Protein AF-T0RLK0-F1 (afdb_monomer_lite)

Structure (mmCIF, N/CA/C/O backbone):
data_AF-T0RLK0-F1
#
_entry.id   AF-T0RLK0-F1
#
loop_
_atom_site.group_PDB
_atom_site.id
_atom_site.type_symbol
_atom_site.label_atom_id
_atom_site.label_alt_id
_atom_site.label_comp_id
_atom_site.label_asym_id
_atom_site.label_entity_id
_atom_site.label_seq_id
_atom_site.pdbx_PDB_ins_code
_atom_site.Cartn_x
_atom_site.Cartn_y
_atom_site.Cartn_z
_atom_site.occupancy
_atom_site.B_iso_or_equiv
_atom_site.auth_seq_id
_atom_site.auth_comp_id
_atom_site.auth_asym_id
_atom_site.auth_atom_id
_atom_site.pdbx_PDB_model_num
ATOM 1 N N . MET A 1 1 ? -26.996 -11.097 23.661 1.00 55.34 1 MET A N 1
ATOM 2 C CA . MET A 1 1 ? -25.743 -10.779 22.939 1.00 55.34 1 MET A CA 1
ATOM 3 C C . MET A 1 1 ? -25.523 -9.273 22.993 1.00 55.34 1 MET A C 1
ATOM 5 O O . MET A 1 1 ? -26.465 -8.553 22.668 1.00 55.34 1 MET A O 1
ATOM 9 N N . PRO A 1 2 ? -24.359 -8.782 23.452 1.00 60.19 2 PRO A N 1
ATOM 10 C CA . PRO A 1 2 ? -24.053 -7.353 23.419 1.00 60.19 2 PRO A CA 1
ATOM 11 C C . PRO A 1 2 ? -24.038 -6.868 21.964 1.00 60.19 2 PRO A C 1
ATOM 13 O O . PRO A 1 2 ? -23.473 -7.523 21.090 1.00 60.19 2 PRO A O 1
ATOM 16 N N . LYS A 1 3 ? -24.716 -5.749 21.688 1.00 73.25 3 LYS A N 1
ATOM 17 C CA . LYS A 1 3 ? -24.754 -5.166 20.342 1.00 73.25 3 LYS A CA 1
ATOM 18 C C . LYS A 1 3 ? -23.378 -4.569 20.019 1.00 73.25 3 LYS A C 1
ATOM 20 O O . LYS A 1 3 ? -22.843 -3.852 20.868 1.00 73.25 3 LYS A O 1
ATOM 25 N N . PRO A 1 4 ? -22.812 -4.818 18.824 1.00 69.81 4 PRO A N 1
ATOM 26 C CA . PRO A 1 4 ? -21.563 -4.186 18.418 1.00 69.81 4 PRO A CA 1
ATOM 27 C C . PRO A 1 4 ? -21.718 -2.664 18.465 1.00 69.81 4 PRO A C 1
ATOM 29 O O . PRO A 1 4 ? -22.679 -2.098 17.938 1.00 69.81 4 PRO A O 1
ATOM 32 N N . THR A 1 5 ? -20.775 -1.991 19.118 1.00 80.19 5 THR A N 1
ATOM 33 C CA . THR A 1 5 ? -20.729 -0.530 19.135 1.00 80.19 5 THR A CA 1
ATOM 34 C C . THR A 1 5 ? -20.306 -0.025 17.754 1.00 80.19 5 THR A C 1
ATOM 36 O O . THR A 1 5 ? -19.522 -0.666 17.051 1.00 80.19 5 THR A O 1
ATOM 39 N N . ARG A 1 6 ? -20.810 1.149 17.346 1.00 82.12 6 ARG A N 1
ATOM 40 C CA . ARG A 1 6 ? -20.463 1.772 16.049 1.00 82.12 6 ARG A CA 1
ATOM 41 C C . ARG A 1 6 ? -18.947 1.900 15.845 1.00 82.12 6 ARG A C 1
ATOM 43 O O . ARG A 1 6 ? -18.467 1.808 14.723 1.00 82.12 6 ARG A O 1
ATOM 50 N N . THR A 1 7 ? -18.202 2.076 16.933 1.00 79.75 7 THR A N 1
ATOM 51 C CA . THR A 1 7 ? -16.738 2.150 16.945 1.00 79.75 7 THR A CA 1
ATOM 52 C C . THR A 1 7 ? -16.083 0.825 16.574 1.00 79.75 7 THR A C 1
ATOM 54 O O . THR A 1 7 ? -15.169 0.822 15.759 1.00 79.75 7 THR A O 1
ATOM 57 N N . THR A 1 8 ? -16.562 -0.303 17.103 1.00 80.94 8 THR A N 1
ATOM 58 C CA . THR A 1 8 ? -16.002 -1.626 16.783 1.00 80.94 8 THR A CA 1
ATOM 59 C C . THR A 1 8 ? -16.224 -1.980 15.315 1.00 80.94 8 THR A C 1
ATOM 61 O O . THR A 1 8 ? -15.328 -2.515 14.670 1.00 80.94 8 THR A O 1
ATOM 64 N N . VAL A 1 9 ? -17.385 -1.612 14.763 1.00 84.25 9 VAL A N 1
ATOM 65 C CA . VAL A 1 9 ? -17.676 -1.788 13.332 1.00 84.25 9 VAL A CA 1
ATOM 66 C C . VAL A 1 9 ? -16.734 -0.942 12.471 1.00 84.25 9 VAL A C 1
ATOM 68 O O . VAL A 1 9 ? -16.166 -1.457 11.516 1.00 84.25 9 VAL A O 1
ATOM 71 N N . ALA A 1 10 ? -16.513 0.329 12.823 1.00 83.38 10 ALA A N 1
ATOM 72 C CA . ALA A 1 10 ? -15.600 1.202 12.081 1.00 83.38 10 ALA A CA 1
ATOM 73 C C . ALA A 1 10 ? -14.154 0.675 12.074 1.00 83.38 10 ALA A C 1
ATOM 75 O O . ALA A 1 10 ? -13.492 0.700 11.040 1.00 83.38 10 ALA A O 1
ATOM 76 N N . VAL A 1 11 ? -13.683 0.157 13.210 1.00 84.12 11 VAL A N 1
ATOM 77 C CA . VAL A 1 11 ? -12.345 -0.437 13.323 1.00 84.12 11 VAL A CA 1
ATOM 78 C C . VAL A 1 11 ? -12.234 -1.726 12.502 1.00 84.12 11 VAL A C 1
ATOM 80 O O . VAL A 1 11 ? -11.244 -1.917 11.806 1.00 84.12 11 VAL A O 1
ATOM 83 N N . ALA A 1 12 ? -13.259 -2.583 12.517 1.00 83.56 12 ALA A N 1
ATOM 84 C CA . ALA A 1 12 ? -13.286 -3.774 11.669 1.00 83.56 12 ALA A CA 1
ATOM 85 C C . ALA A 1 12 ? -13.224 -3.415 10.175 1.00 83.56 12 ALA A C 1
ATOM 87 O O . ALA A 1 12 ? -12.479 -4.038 9.425 1.00 83.56 12 ALA A O 1
ATOM 88 N N . ILE A 1 13 ? -13.965 -2.384 9.752 1.00 83.12 13 ILE A N 1
ATOM 89 C CA . ILE A 1 13 ? -13.923 -1.884 8.371 1.00 83.12 13 ILE A CA 1
ATOM 90 C C . ILE A 1 13 ? -12.515 -1.393 8.017 1.00 83.12 13 ILE A C 1
ATOM 92 O O . ILE A 1 13 ? -12.040 -1.702 6.929 1.00 83.12 13 ILE A O 1
ATOM 96 N N . ALA A 1 14 ? -11.834 -0.680 8.921 1.00 83.50 14 ALA A N 1
ATOM 97 C CA . ALA A 1 14 ? -10.466 -0.216 8.684 1.00 83.50 14 ALA A CA 1
ATOM 98 C C . ALA A 1 14 ? -9.508 -1.384 8.389 1.00 83.50 14 ALA A C 1
ATOM 100 O O . ALA A 1 14 ? -8.862 -1.373 7.342 1.00 83.50 14 ALA A O 1
ATOM 101 N N . PHE A 1 15 ? -9.520 -2.430 9.226 1.00 85.69 15 PHE A N 1
ATOM 102 C CA . PHE A 1 15 ? -8.708 -3.633 9.007 1.00 85.69 15 PHE A CA 1
ATOM 103 C C . PHE A 1 15 ? -9.026 -4.309 7.660 1.00 85.69 15 PHE A C 1
ATOM 105 O O . PHE A 1 15 ? -8.126 -4.700 6.919 1.00 85.69 15 PHE A O 1
ATOM 112 N N . VAL A 1 16 ? -10.309 -4.419 7.293 1.00 86.12 16 VAL A N 1
ATOM 113 C CA . VAL A 1 16 ? -10.713 -5.011 6.002 1.00 86.12 16 VAL A CA 1
ATOM 114 C C . VAL A 1 16 ? -10.207 -4.183 4.819 1.00 86.12 16 VAL A C 1
ATOM 116 O O . VAL A 1 16 ? -9.713 -4.751 3.846 1.00 86.12 16 VAL A O 1
ATOM 119 N N . VAL A 1 17 ? -10.303 -2.854 4.892 1.00 83.06 17 VAL A N 1
ATOM 120 C CA . VAL A 1 17 ? -9.833 -1.959 3.825 1.00 83.06 17 VAL A CA 1
ATOM 121 C C . VAL A 1 17 ? -8.318 -2.063 3.652 1.00 83.06 17 VAL A C 1
ATOM 123 O O . VAL A 1 17 ? -7.847 -2.147 2.520 1.00 83.06 17 VAL A O 1
ATOM 126 N N . VAL A 1 18 ? -7.553 -2.110 4.746 1.00 83.62 18 VAL A N 1
ATOM 127 C CA . VAL A 1 18 ? -6.089 -2.256 4.689 1.00 83.62 18 VAL A CA 1
ATOM 128 C C . VAL A 1 18 ? -5.689 -3.630 4.150 1.00 83.62 18 VAL A C 1
ATOM 130 O O . VAL A 1 18 ? -4.803 -3.709 3.297 1.00 83.62 18 VAL A O 1
ATOM 133 N N . ALA A 1 19 ? -6.370 -4.703 4.561 1.00 80.44 19 ALA A N 1
ATOM 134 C CA . ALA A 1 19 ? -6.148 -6.039 4.006 1.00 80.44 19 ALA A CA 1
ATOM 135 C C . ALA A 1 19 ? -6.424 -6.083 2.495 1.00 80.44 19 ALA A C 1
ATOM 137 O O . ALA A 1 19 ? -5.613 -6.613 1.735 1.00 80.44 19 ALA A O 1
ATOM 138 N N . ALA A 1 20 ? -7.538 -5.490 2.052 1.00 81.44 20 ALA A N 1
ATOM 139 C CA . ALA A 1 20 ? -7.875 -5.390 0.635 1.00 81.44 20 ALA A CA 1
ATOM 140 C C . ALA A 1 20 ? -6.830 -4.570 -0.134 1.00 81.44 20 ALA A C 1
ATOM 142 O O . ALA A 1 20 ? -6.401 -4.979 -1.209 1.00 81.44 20 ALA A O 1
ATOM 143 N N . TYR A 1 21 ? -6.364 -3.455 0.434 1.00 82.00 21 TYR A N 1
ATOM 144 C CA . TYR A 1 21 ? -5.308 -2.640 -0.159 1.00 82.00 21 TYR A CA 1
ATOM 145 C C . TYR A 1 21 ? -3.995 -3.420 -0.319 1.00 82.00 21 TYR A C 1
ATOM 147 O O . TYR A 1 21 ? -3.427 -3.439 -1.410 1.00 82.00 21 TYR A O 1
ATOM 155 N N . GLY A 1 22 ? -3.551 -4.131 0.723 1.00 75.62 22 GLY A N 1
ATOM 156 C CA . GLY A 1 22 ? -2.380 -5.006 0.645 1.00 75.62 22 GLY A CA 1
ATOM 157 C C . GLY A 1 22 ? -2.544 -6.106 -0.409 1.00 75.62 22 GLY A C 1
ATOM 158 O O . GLY A 1 22 ? -1.641 -6.326 -1.215 1.00 75.62 22 GLY A O 1
ATOM 159 N N . ALA A 1 23 ? -3.713 -6.750 -0.471 1.00 75.81 23 ALA A N 1
ATOM 160 C CA . ALA A 1 23 ? -4.003 -7.774 -1.475 1.00 75.81 23 ALA A CA 1
ATOM 161 C C . ALA A 1 23 ? -3.957 -7.213 -2.906 1.00 75.81 23 ALA A C 1
ATOM 163 O O . ALA A 1 23 ? -3.399 -7.857 -3.794 1.00 75.81 23 ALA A O 1
ATOM 164 N N . CYS A 1 24 ? -4.469 -5.999 -3.125 1.00 77.06 24 CYS A N 1
ATOM 165 C CA . CYS A 1 24 ? -4.373 -5.310 -4.412 1.00 77.06 24 CYS A CA 1
ATOM 166 C C . CYS A 1 24 ?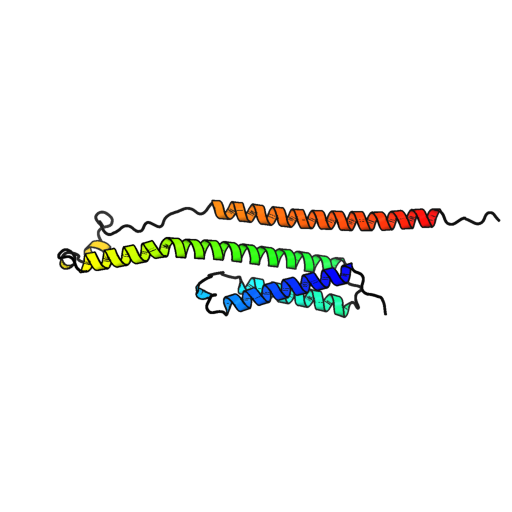 -2.919 -5.038 -4.816 1.00 77.06 24 CYS A C 1
ATOM 168 O O . CYS A 1 24 ? -2.584 -5.211 -5.983 1.00 77.06 24 CYS A O 1
ATOM 170 N N . VAL A 1 25 ? -2.049 -4.651 -3.877 1.00 79.12 25 VAL A N 1
ATOM 171 C CA . VAL A 1 25 ? -0.618 -4.438 -4.163 1.00 79.12 25 VAL A CA 1
ATOM 172 C C . VAL A 1 25 ? 0.064 -5.749 -4.562 1.00 79.12 25 VAL A C 1
ATOM 174 O O . VAL A 1 25 ? 0.790 -5.775 -5.550 1.00 79.12 25 VAL A O 1
ATOM 177 N N . VAL A 1 26 ? -0.208 -6.849 -3.851 1.00 79.00 26 VAL A N 1
ATOM 178 C CA . VAL A 1 26 ? 0.332 -8.177 -4.205 1.00 79.00 26 VAL A CA 1
ATOM 179 C C . VAL A 1 26 ? -0.186 -8.640 -5.570 1.00 79.00 26 VAL A C 1
ATOM 181 O O . VAL A 1 26 ? 0.583 -9.146 -6.382 1.00 79.00 26 VAL A O 1
ATOM 184 N N . ALA A 1 27 ? -1.476 -8.442 -5.852 1.00 71.50 27 ALA A N 1
ATOM 185 C CA . ALA A 1 27 ? -2.062 -8.783 -7.145 1.00 71.50 27 ALA A CA 1
ATOM 186 C C . ALA A 1 27 ? -1.484 -7.933 -8.288 1.00 71.50 27 ALA A C 1
ATOM 188 O O . ALA A 1 27 ? -1.278 -8.447 -9.385 1.00 71.50 27 ALA A O 1
ATOM 189 N N . LEU A 1 28 ? -1.204 -6.650 -8.034 1.00 74.38 28 LEU A N 1
ATOM 190 C CA . LEU A 1 28 ? -0.572 -5.754 -9.001 1.00 74.38 28 LEU A CA 1
ATOM 191 C C . LEU A 1 28 ? 0.858 -6.199 -9.317 1.00 74.38 28 LEU A C 1
ATOM 193 O O . LEU A 1 28 ? 1.228 -6.242 -10.488 1.00 74.38 28 LEU A O 1
ATOM 197 N N . ASP A 1 29 ? 1.631 -6.568 -8.299 1.00 75.75 29 ASP A N 1
ATOM 198 C CA . ASP A 1 29 ? 2.992 -7.080 -8.468 1.00 75.75 29 ASP A CA 1
ATOM 199 C C . ASP A 1 29 ? 3.021 -8.409 -9.244 1.00 75.75 29 ASP A C 1
ATOM 201 O O . ASP A 1 29 ? 3.807 -8.569 -10.175 1.00 75.75 29 ASP A O 1
ATOM 205 N N . ALA A 1 30 ? 2.082 -9.316 -8.955 1.00 73.44 30 ALA A N 1
ATOM 206 C CA . ALA A 1 30 ? 1.926 -10.577 -9.684 1.00 73.44 30 ALA A CA 1
ATOM 207 C C . ALA A 1 30 ? 1.355 -10.408 -11.108 1.00 73.44 30 ALA A C 1
ATOM 209 O O . ALA A 1 30 ? 1.327 -11.366 -11.886 1.00 73.44 30 ALA A O 1
ATOM 210 N N . SER A 1 31 ? 0.856 -9.220 -11.454 1.00 72.44 31 SER A N 1
ATOM 211 C CA . SER A 1 31 ? 0.294 -8.942 -12.775 1.00 72.44 31 SER A CA 1
ATOM 212 C C . SER A 1 31 ? 1.383 -8.637 -13.806 1.00 72.44 31 SER A C 1
ATOM 214 O O . SER A 1 31 ? 2.526 -8.328 -13.479 1.00 72.44 31 SER A O 1
ATOM 216 N N . MET A 1 32 ? 1.001 -8.608 -15.086 1.00 68.12 32 MET A N 1
ATOM 217 C CA . MET A 1 32 ? 1.890 -8.181 -16.175 1.00 68.12 32 MET A CA 1
ATOM 218 C C . MET A 1 32 ? 2.412 -6.738 -15.992 1.00 68.12 32 MET A C 1
ATOM 220 O O . MET A 1 32 ? 3.439 -6.375 -16.561 1.00 68.12 32 MET A O 1
ATOM 224 N N . TYR A 1 33 ? 1.734 -5.922 -15.173 1.00 62.28 33 TYR A N 1
ATOM 225 C CA . TYR A 1 33 ? 2.146 -4.557 -14.841 1.00 62.28 33 TYR A CA 1
ATOM 226 C C . TYR A 1 33 ? 3.215 -4.484 -13.743 1.00 62.28 33 TYR A C 1
ATOM 228 O O . TYR A 1 33 ? 3.844 -3.435 -13.604 1.00 62.28 33 TYR A O 1
ATOM 236 N N . GLY A 1 34 ? 3.477 -5.568 -13.003 1.00 64.19 34 GLY A N 1
ATOM 237 C CA . GLY A 1 34 ? 4.503 -5.592 -11.955 1.00 64.19 34 GLY A CA 1
ATOM 238 C C . GLY A 1 34 ? 5.904 -5.289 -12.495 1.00 64.19 34 GLY A C 1
ATOM 239 O O . GLY A 1 34 ? 6.657 -4.525 -11.900 1.00 64.19 34 GLY A O 1
ATOM 240 N N . ALA A 1 35 ? 6.218 -5.777 -13.699 1.00 65.81 35 ALA A N 1
ATOM 241 C CA . ALA A 1 35 ? 7.484 -5.476 -14.372 1.00 65.81 35 ALA A CA 1
ATOM 242 C C . ALA A 1 35 ? 7.617 -4.000 -14.803 1.00 65.81 35 ALA A C 1
ATOM 244 O O . ALA A 1 35 ? 8.727 -3.482 -14.910 1.00 65.81 35 ALA A O 1
ATOM 245 N N . LEU A 1 36 ? 6.493 -3.318 -15.050 1.00 58.81 36 LEU A N 1
ATOM 246 C CA . LEU A 1 36 ? 6.445 -1.907 -15.461 1.00 58.81 36 LEU A CA 1
ATOM 247 C C . LEU A 1 36 ? 6.493 -0.950 -14.264 1.00 58.81 36 LEU A C 1
ATOM 249 O O . LEU A 1 36 ? 6.940 0.194 -14.388 1.00 58.81 36 LEU A O 1
ATOM 253 N N . ILE A 1 37 ? 6.024 -1.410 -13.107 1.00 65.75 37 ILE A N 1
ATOM 254 C CA . ILE A 1 37 ? 5.910 -0.621 -11.888 1.00 65.75 37 ILE A CA 1
ATOM 255 C C . ILE A 1 37 ? 6.871 -1.215 -10.857 1.00 65.75 37 ILE A C 1
ATOM 257 O O . ILE A 1 37 ? 6.486 -1.950 -9.953 1.00 65.75 37 ILE A O 1
ATOM 261 N N . VAL A 1 38 ? 8.161 -0.907 -11.012 1.00 69.62 38 VAL A N 1
ATOM 262 C CA . VAL A 1 38 ? 9.217 -1.415 -10.126 1.00 69.62 38 VAL A CA 1
ATOM 263 C C . VAL A 1 38 ? 9.061 -0.799 -8.731 1.00 69.62 38 VAL A C 1
ATOM 265 O O . VAL A 1 38 ? 9.562 0.297 -8.457 1.00 69.62 38 VAL A O 1
ATOM 268 N N . MET A 1 39 ? 8.378 -1.514 -7.834 1.00 70.50 39 MET A N 1
ATOM 269 C CA . MET A 1 39 ? 8.225 -1.154 -6.422 1.00 70.50 39 MET A CA 1
ATOM 270 C C . MET A 1 39 ? 9.042 -2.104 -5.533 1.00 70.50 39 MET A C 1
ATOM 272 O O . MET A 1 39 ? 8.510 -3.086 -5.006 1.00 70.50 39 MET A O 1
ATOM 276 N N . PRO A 1 40 ? 10.347 -1.844 -5.332 1.00 68.81 40 PRO A N 1
ATOM 277 C CA . PRO A 1 40 ? 11.162 -2.698 -4.482 1.00 68.81 40 PRO A CA 1
ATOM 278 C C . PRO A 1 40 ? 10.587 -2.706 -3.060 1.00 68.81 40 PRO A C 1
ATOM 280 O O . PRO A 1 40 ? 10.236 -1.661 -2.516 1.00 68.81 40 PRO A O 1
ATOM 283 N N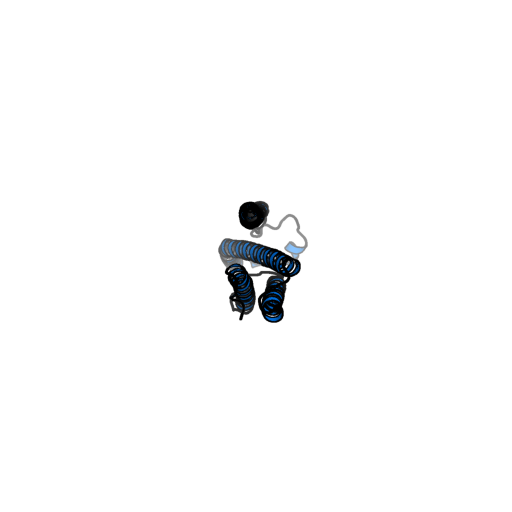 . HIS A 1 41 ? 10.490 -3.896 -2.468 1.00 79.50 41 HIS A N 1
ATOM 284 C CA . HIS A 1 41 ? 9.964 -4.138 -1.117 1.00 79.50 41 HIS A CA 1
ATOM 285 C C . HIS A 1 41 ? 8.449 -3.921 -0.912 1.00 79.50 41 HIS A C 1
ATOM 287 O O . HIS A 1 41 ? 7.970 -4.142 0.204 1.00 79.50 41 HIS A O 1
ATOM 293 N N . ALA A 1 42 ? 7.670 -3.581 -1.949 1.00 78.38 42 ALA A N 1
ATOM 294 C CA . ALA A 1 42 ? 6.219 -3.393 -1.807 1.00 78.38 42 ALA A CA 1
ATOM 295 C C . ALA A 1 42 ? 5.480 -4.685 -1.440 1.00 78.38 42 ALA A C 1
ATOM 297 O O . ALA A 1 42 ? 4.598 -4.650 -0.585 1.00 78.38 42 ALA A O 1
ATOM 298 N N . ILE A 1 43 ? 5.892 -5.829 -1.995 1.00 82.31 43 ILE A N 1
ATOM 299 C CA . ILE A 1 43 ? 5.334 -7.146 -1.646 1.00 82.31 43 ILE A CA 1
ATOM 300 C C . ILE A 1 43 ? 5.494 -7.417 -0.147 1.00 82.31 43 ILE A C 1
ATOM 302 O O . ILE A 1 43 ? 4.541 -7.807 0.522 1.00 82.31 43 ILE A O 1
ATOM 306 N N . GLY A 1 44 ? 6.691 -7.173 0.397 1.00 84.19 44 GLY A N 1
ATOM 307 C CA . GLY A 1 44 ? 6.978 -7.387 1.815 1.00 84.19 44 GLY A CA 1
ATOM 308 C C . GLY A 1 44 ? 6.090 -6.520 2.705 1.00 84.19 44 GLY A C 1
ATOM 309 O O . GLY A 1 44 ? 5.430 -7.041 3.602 1.00 84.19 44 GLY A O 1
ATOM 310 N N . ALA A 1 45 ? 6.007 -5.221 2.398 1.00 85.25 45 ALA A N 1
ATOM 311 C CA . ALA A 1 45 ? 5.145 -4.284 3.116 1.00 85.25 45 ALA A CA 1
ATOM 312 C C . ALA A 1 45 ? 3.650 -4.659 3.012 1.00 85.25 45 ALA A C 1
ATOM 314 O O . ALA A 1 45 ? 2.908 -4.561 3.994 1.00 85.25 45 ALA A O 1
ATOM 315 N N . ALA A 1 46 ? 3.208 -5.146 1.850 1.00 83.56 46 ALA A N 1
ATOM 316 C CA . ALA A 1 46 ? 1.829 -5.559 1.611 1.00 83.56 46 ALA A CA 1
ATOM 317 C C . ALA A 1 46 ? 1.469 -6.827 2.393 1.00 83.56 46 ALA A C 1
ATOM 319 O O . ALA A 1 46 ? 0.433 -6.863 3.056 1.00 83.56 46 ALA A O 1
ATOM 320 N N . ILE A 1 47 ? 2.350 -7.831 2.397 1.00 85.81 47 ILE A N 1
ATOM 321 C CA . ILE A 1 47 ? 2.182 -9.044 3.207 1.00 85.81 47 ILE A CA 1
ATOM 322 C C . ILE A 1 47 ? 2.121 -8.679 4.691 1.00 85.81 47 ILE A C 1
ATOM 324 O O . ILE A 1 47 ? 1.221 -9.144 5.392 1.00 85.81 47 ILE A O 1
ATOM 328 N N . THR A 1 48 ? 3.019 -7.812 5.175 1.00 88.81 48 THR A N 1
ATOM 329 C CA . THR A 1 48 ? 2.966 -7.371 6.576 1.00 88.81 48 THR A CA 1
ATOM 330 C C . THR A 1 48 ? 1.651 -6.669 6.902 1.00 88.81 48 THR A C 1
ATOM 332 O O . THR A 1 48 ? 1.052 -6.980 7.930 1.00 88.81 48 THR A O 1
ATOM 335 N N . ALA A 1 49 ? 1.146 -5.805 6.014 1.00 87.06 49 ALA A N 1
ATOM 336 C CA . ALA A 1 49 ? -0.134 -5.126 6.202 1.00 87.06 49 ALA A CA 1
ATOM 337 C C . ALA A 1 49 ? -1.302 -6.123 6.309 1.00 87.06 49 ALA A C 1
ATOM 339 O O . ALA A 1 49 ? -2.120 -6.010 7.220 1.00 87.06 49 ALA A O 1
ATOM 340 N N . ILE A 1 50 ? -1.341 -7.144 5.442 1.00 85.31 50 ILE A N 1
ATOM 341 C CA . ILE A 1 50 ? -2.369 -8.198 5.475 1.00 85.31 50 ILE A CA 1
ATOM 342 C C . ILE A 1 50 ? -2.307 -8.986 6.789 1.00 85.31 50 ILE A C 1
ATOM 344 O O . ILE A 1 50 ? -3.343 -9.232 7.406 1.00 85.31 50 ILE A O 1
ATOM 348 N N . VAL A 1 51 ? -1.108 -9.369 7.241 1.00 90.50 51 VAL A N 1
ATOM 349 C CA . VAL A 1 51 ? -0.934 -10.118 8.497 1.00 90.50 51 VAL A CA 1
ATOM 350 C C . VAL A 1 51 ? -1.403 -9.289 9.694 1.00 90.50 51 VAL A C 1
ATOM 352 O O . VAL A 1 51 ? -2.135 -9.799 10.540 1.00 90.50 51 VAL A O 1
ATOM 355 N N . ILE A 1 52 ? -1.040 -8.006 9.756 1.00 90.31 52 ILE A N 1
ATOM 356 C CA . ILE A 1 52 ? -1.467 -7.099 10.832 1.00 90.31 52 ILE A CA 1
ATOM 357 C C . ILE A 1 52 ? -2.991 -6.939 10.832 1.00 90.31 52 ILE A C 1
ATOM 359 O O . ILE A 1 52 ? -3.616 -7.046 11.890 1.00 90.31 52 ILE A O 1
ATOM 363 N N . ALA A 1 53 ? -3.593 -6.755 9.656 1.00 88.56 53 ALA A N 1
ATOM 364 C CA . ALA A 1 53 ? -5.038 -6.646 9.510 1.00 88.56 53 ALA A CA 1
ATOM 365 C C . ALA A 1 53 ? -5.766 -7.923 9.958 1.00 88.56 53 ALA A C 1
ATOM 367 O O . ALA A 1 53 ? -6.754 -7.864 10.697 1.00 88.56 53 ALA A O 1
ATOM 368 N N . ALA A 1 54 ? -5.243 -9.092 9.578 1.00 90.44 54 ALA A N 1
ATOM 369 C CA . ALA A 1 54 ? -5.773 -10.385 9.998 1.00 90.44 54 ALA A CA 1
ATOM 370 C C . ALA A 1 54 ? -5.683 -10.571 11.521 1.00 90.44 54 ALA A C 1
ATOM 372 O O . ALA A 1 54 ? -6.652 -11.019 12.138 1.00 90.44 54 ALA A O 1
ATOM 373 N N . LEU A 1 55 ? -4.571 -10.168 12.147 1.00 88.81 55 LEU A N 1
ATOM 374 C CA . LEU A 1 55 ? -4.420 -10.177 13.606 1.00 88.81 55 LEU A CA 1
ATOM 375 C C . LEU A 1 55 ? -5.410 -9.221 14.289 1.00 88.81 55 LEU A C 1
ATO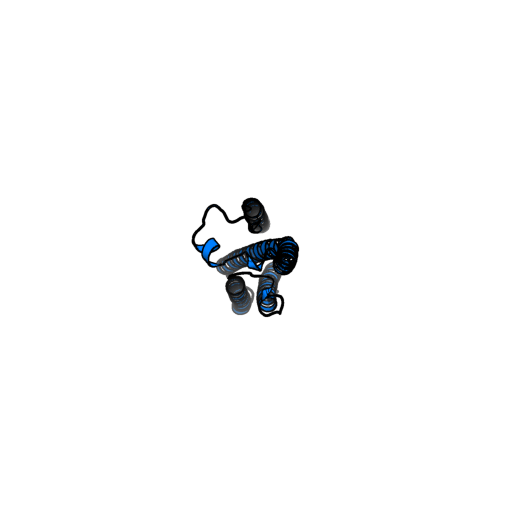M 377 O O . LEU A 1 55 ? -5.983 -9.574 15.322 1.00 88.81 55 LEU A O 1
ATOM 381 N N . GLY A 1 56 ? -5.662 -8.047 13.705 1.00 87.50 56 GLY A N 1
ATOM 382 C CA . GLY A 1 56 ? -6.675 -7.098 14.176 1.00 87.50 56 GLY A CA 1
ATOM 383 C C . GLY A 1 56 ? -8.085 -7.674 14.146 1.00 87.50 56 GLY A C 1
ATOM 384 O O . GLY A 1 56 ? -8.789 -7.648 15.159 1.00 87.50 56 GLY A O 1
ATOM 385 N N . LEU A 1 57 ? -8.473 -8.279 13.023 1.00 88.06 57 LEU A N 1
ATOM 386 C CA . LEU A 1 57 ? -9.766 -8.952 12.879 1.00 88.06 57 LEU A CA 1
ATOM 387 C C . LEU A 1 57 ? -9.895 -10.148 13.827 1.00 88.06 57 LEU A C 1
ATOM 389 O O . LEU A 1 57 ? -10.907 -10.274 14.520 1.00 88.06 57 LEU A O 1
ATOM 393 N N . MET A 1 58 ? -8.859 -10.984 13.924 1.00 90.00 58 MET A N 1
ATOM 394 C CA . MET A 1 58 ? -8.825 -12.115 14.852 1.00 90.00 58 MET A CA 1
ATOM 395 C C . MET A 1 58 ? -8.986 -11.641 16.299 1.00 90.00 58 MET A C 1
ATOM 397 O O . MET A 1 58 ? -9.762 -12.231 17.051 1.00 90.00 58 MET A O 1
ATOM 401 N N . HIS A 1 59 ? -8.330 -10.544 16.685 1.00 86.81 59 HIS A N 1
ATOM 402 C CA . HIS A 1 59 ? -8.464 -9.971 18.022 1.00 86.81 59 HIS A CA 1
ATOM 403 C C . HIS A 1 59 ? -9.887 -9.471 18.308 1.00 86.81 59 HIS A C 1
ATOM 405 O O . HIS A 1 59 ? -10.410 -9.700 19.402 1.00 86.81 59 HIS A O 1
ATOM 411 N N . LEU A 1 60 ? -10.545 -8.833 17.334 1.00 86.06 60 LEU A N 1
ATOM 412 C CA . LEU A 1 60 ? -11.936 -8.383 17.471 1.00 86.06 60 LEU A CA 1
ATOM 413 C C . LEU A 1 60 ? -12.911 -9.556 17.651 1.00 86.06 60 LEU A C 1
ATOM 415 O O . LEU A 1 60 ? -13.822 -9.480 18.483 1.00 86.06 60 LEU A O 1
ATOM 419 N N . VAL A 1 61 ? -12.708 -10.642 16.899 1.00 87.25 61 VAL A N 1
ATOM 420 C CA . VAL A 1 61 ? -13.530 -11.859 16.989 1.00 87.25 61 VAL A CA 1
ATOM 421 C C . VAL A 1 61 ? -13.286 -12.578 18.317 1.00 87.25 61 VAL A C 1
ATOM 423 O O . VAL A 1 61 ? -14.240 -12.917 19.021 1.00 87.25 61 VAL A O 1
ATOM 426 N N . TRP A 1 62 ? -12.019 -12.755 18.702 1.00 88.69 62 TRP A N 1
ATOM 427 C CA . TRP A 1 62 ? -11.628 -13.479 19.914 1.00 88.69 62 TRP A CA 1
ATOM 428 C C . TRP A 1 62 ? -12.115 -12.791 21.191 1.00 88.69 62 TRP A C 1
ATOM 430 O O . TRP A 1 62 ? -12.593 -13.443 22.118 1.00 88.69 62 TRP A O 1
ATOM 440 N N . THR A 1 63 ? -12.067 -11.460 21.230 1.00 84.19 63 THR A N 1
ATOM 441 C CA . THR A 1 63 ? -12.519 -10.677 22.392 1.00 84.19 63 THR A CA 1
ATOM 442 C C . THR A 1 63 ? -14.039 -10.498 22.457 1.00 84.19 63 THR A C 1
ATOM 444 O O . THR A 1 63 ? -14.531 -9.715 23.269 1.00 84.19 63 THR A O 1
ATOM 447 N N . ARG A 1 64 ? -14.812 -11.220 21.625 1.00 80.56 64 ARG A N 1
ATOM 448 C CA . ARG A 1 64 ? -16.282 -11.125 21.543 1.00 80.56 64 ARG A CA 1
ATOM 449 C C . ARG A 1 64 ? -16.769 -9.672 21.452 1.00 80.56 64 ARG A C 1
ATOM 451 O O . ARG A 1 64 ? -17.763 -9.315 22.082 1.00 80.56 64 ARG A O 1
ATOM 458 N N . LEU A 1 65 ? -16.069 -8.840 20.671 1.00 65.44 65 LEU A N 1
ATOM 459 C CA . LEU A 1 65 ? -16.366 -7.413 20.473 1.00 65.44 65 LEU A CA 1
ATOM 460 C C . LEU A 1 65 ? -16.151 -6.513 21.711 1.00 65.44 65 LEU A C 1
ATOM 462 O O . LEU A 1 65 ? -16.615 -5.370 21.709 1.00 65.44 65 LEU A O 1
ATOM 466 N N . VAL A 1 66 ? -15.399 -6.975 22.719 1.00 76.44 66 VAL A N 1
ATOM 467 C CA . VAL A 1 66 ? -14.868 -6.156 23.828 1.00 76.44 66 VAL A CA 1
ATOM 468 C C . VAL A 1 66 ? -13.332 -6.101 23.733 1.00 76.44 66 VAL A C 1
ATOM 470 O O . VAL A 1 66 ? -12.632 -6.683 24.563 1.00 76.44 66 VAL A O 1
ATOM 473 N N . PRO A 1 67 ? -12.776 -5.468 22.682 1.00 76.62 67 PRO A N 1
ATOM 474 C CA . PRO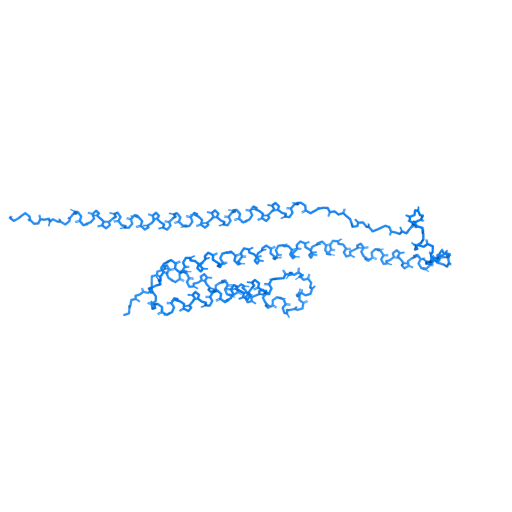 A 1 67 ? -11.340 -5.481 22.444 1.00 76.62 67 PRO A CA 1
ATOM 475 C C . PRO A 1 67 ? -10.572 -4.720 23.518 1.00 76.62 67 PRO A C 1
ATOM 477 O O . PRO A 1 67 ? -11.041 -3.711 24.050 1.00 76.62 67 PRO A O 1
ATOM 480 N N . SER A 1 68 ? -9.342 -5.169 23.770 1.00 84.69 68 SER A N 1
ATOM 481 C CA . SER A 1 68 ? -8.394 -4.386 24.554 1.00 84.69 68 SER A CA 1
ATOM 482 C C . SER A 1 68 ? -8.088 -3.089 23.795 1.00 84.69 68 SER A C 1
ATOM 484 O O . SER A 1 68 ? -7.569 -3.148 22.673 1.00 84.69 68 SER A O 1
ATOM 486 N N . PRO A 1 69 ? -8.393 -1.906 24.364 1.00 78.56 69 PRO A N 1
ATOM 487 C CA . PRO A 1 69 ? -8.219 -0.647 23.655 1.00 78.56 69 PRO A CA 1
ATOM 488 C C . PRO A 1 69 ? -6.744 -0.386 23.342 1.00 78.56 69 PRO A C 1
ATOM 490 O O . PRO A 1 69 ? -6.432 0.121 22.273 1.00 78.56 69 PRO A O 1
ATOM 493 N N . THR A 1 70 ? -5.818 -0.772 24.221 1.00 81.00 70 THR A N 1
ATOM 494 C CA . THR A 1 70 ? -4.379 -0.569 24.004 1.00 81.00 70 THR A CA 1
ATOM 495 C C . THR A 1 70 ? -3.858 -1.396 22.834 1.00 81.00 70 THR A C 1
ATOM 497 O O . THR A 1 70 ? -3.209 -0.850 21.946 1.00 81.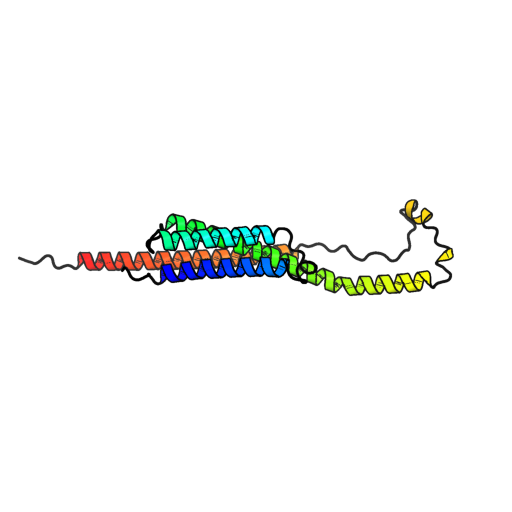00 70 THR A O 1
ATOM 500 N N . PHE A 1 71 ? -4.195 -2.685 22.782 1.00 81.94 71 PHE A N 1
ATOM 501 C CA . PHE A 1 71 ? -3.747 -3.573 21.709 1.00 81.94 71 PHE A CA 1
ATOM 502 C C . PHE A 1 71 ? -4.337 -3.173 20.352 1.00 81.94 71 PHE A C 1
ATOM 504 O O . PHE A 1 71 ? -3.621 -3.083 19.357 1.00 81.94 71 PHE A O 1
ATOM 511 N N . CYS A 1 72 ? -5.630 -2.839 20.326 1.00 81.62 72 CYS A N 1
ATOM 512 C CA . CYS A 1 72 ? -6.306 -2.397 19.110 1.00 81.62 72 CYS A CA 1
ATOM 513 C C . CYS A 1 72 ? -5.707 -1.088 18.563 1.00 81.62 72 CYS A C 1
ATOM 515 O O . CYS A 1 72 ? -5.523 -0.939 17.357 1.00 81.62 72 CYS A O 1
ATOM 517 N N . LEU A 1 73 ? -5.323 -0.166 19.451 1.00 79.44 73 LEU A N 1
ATOM 518 C CA . LEU A 1 73 ? -4.638 1.065 19.063 1.00 79.44 73 LEU A CA 1
ATOM 519 C C . LEU A 1 73 ? -3.232 0.819 18.508 1.00 79.44 73 LEU A C 1
ATOM 521 O O . LEU A 1 73 ? -2.850 1.499 17.560 1.00 79.44 73 LEU A O 1
ATOM 525 N N . VAL A 1 74 ? -2.473 -0.122 19.074 1.00 81.81 74 VAL A N 1
ATOM 526 C CA . VAL A 1 74 ? -1.144 -0.485 18.553 1.00 81.81 74 VAL A CA 1
ATOM 527 C C . VAL A 1 74 ? -1.262 -1.065 17.146 1.00 81.81 74 VAL A C 1
ATOM 529 O O . VAL A 1 74 ? -0.536 -0.632 16.255 1.00 81.81 74 VAL A O 1
ATOM 532 N N . LEU A 1 75 ? -2.213 -1.977 16.922 1.00 84.06 75 LEU A N 1
ATOM 533 C CA . LEU A 1 75 ? -2.449 -2.554 15.597 1.00 84.06 75 LEU A CA 1
ATOM 534 C C . LEU A 1 75 ? -2.872 -1.496 14.574 1.00 84.06 75 LEU A C 1
ATOM 536 O O . LEU A 1 75 ? -2.318 -1.469 13.482 1.00 84.06 75 LEU A O 1
ATOM 540 N N . LEU A 1 76 ? -3.770 -0.576 14.942 1.00 81.88 76 LEU A N 1
ATOM 541 C CA . LEU A 1 76 ? -4.170 0.529 14.062 1.00 81.88 76 LEU A CA 1
ATOM 542 C C . LEU A 1 76 ? -3.003 1.461 13.711 1.00 81.88 76 LEU A C 1
ATOM 544 O O . LEU A 1 76 ? -2.896 1.908 12.573 1.00 81.88 76 LEU A O 1
ATOM 548 N N . ILE A 1 77 ? -2.120 1.770 14.668 1.00 83.81 77 ILE A N 1
ATOM 549 C CA . ILE A 1 77 ? -0.919 2.575 14.391 1.00 83.81 77 ILE A CA 1
ATOM 550 C C . ILE A 1 77 ? -0.006 1.831 13.416 1.00 83.81 77 ILE A C 1
ATOM 552 O O . ILE A 1 77 ? 0.510 2.430 12.475 1.00 83.81 77 ILE A O 1
ATOM 556 N N . LEU A 1 78 ? 0.176 0.527 13.615 1.00 79.06 78 LEU A N 1
ATOM 557 C CA . LEU A 1 78 ? 1.023 -0.284 12.752 1.00 79.06 78 LEU A CA 1
ATOM 558 C C . LEU A 1 78 ? 0.449 -0.397 11.329 1.00 79.06 78 LEU A C 1
ATOM 560 O O . LEU A 1 78 ? 1.205 -0.308 10.363 1.00 79.06 78 LEU A O 1
ATOM 564 N N . GLU A 1 79 ? -0.874 -0.504 11.187 1.00 83.56 79 GLU A N 1
ATOM 565 C CA . GLU A 1 79 ? -1.551 -0.434 9.888 1.00 83.56 79 GLU A CA 1
ATOM 566 C C . GLU A 1 79 ? -1.344 0.907 9.194 1.00 83.56 79 GLU A C 1
ATOM 568 O O . GLU A 1 79 ? -1.002 0.943 8.016 1.00 83.56 79 GLU A O 1
ATOM 573 N N . VAL A 1 80 ? -1.515 2.009 9.923 1.00 84.62 80 VAL A N 1
ATOM 574 C CA . VAL A 1 80 ? -1.274 3.371 9.431 1.00 84.62 80 VAL A CA 1
ATOM 575 C C . VAL A 1 80 ? 0.152 3.511 8.897 1.00 84.62 80 VAL A C 1
ATOM 577 O O . VAL A 1 80 ? 0.354 4.071 7.817 1.00 84.62 80 VAL A O 1
ATOM 580 N N . VAL A 1 81 ? 1.138 2.976 9.620 1.00 84.81 81 VAL A N 1
ATOM 581 C CA . VAL A 1 81 ? 2.542 2.971 9.187 1.00 84.81 81 VAL A CA 1
ATOM 582 C C . VAL A 1 81 ? 2.705 2.137 7.917 1.00 84.81 81 VAL A C 1
ATOM 584 O O . VAL A 1 81 ? 3.272 2.628 6.943 1.00 84.81 81 VAL A O 1
ATOM 587 N N . CYS A 1 82 ? 2.156 0.922 7.880 1.00 79.19 82 CYS A N 1
ATOM 588 C CA . CYS A 1 82 ? 2.233 0.048 6.707 1.00 79.19 82 CYS A CA 1
ATOM 589 C C . CYS A 1 82 ? 1.577 0.676 5.468 1.00 79.19 82 CYS A C 1
ATOM 591 O O . CYS A 1 82 ? 2.171 0.682 4.392 1.00 79.19 82 CYS A O 1
ATOM 593 N N . ALA A 1 83 ? 0.392 1.267 5.624 1.00 80.75 83 ALA A N 1
ATOM 594 C CA . ALA A 1 83 ? -0.314 1.968 4.558 1.00 80.75 83 ALA A CA 1
ATOM 595 C C . ALA A 1 83 ? 0.482 3.181 4.052 1.00 80.75 83 ALA A C 1
ATOM 597 O O . ALA A 1 83 ? 0.554 3.408 2.846 1.00 80.75 83 ALA A O 1
ATOM 598 N N . SER A 1 84 ? 1.138 3.921 4.952 1.00 83.00 84 SER A N 1
ATOM 599 C CA . SER A 1 84 ? 1.989 5.061 4.584 1.00 83.00 84 SER A CA 1
ATOM 600 C C . SER A 1 84 ? 3.226 4.621 3.796 1.00 83.00 84 SER A C 1
ATOM 602 O O . SER A 1 84 ? 3.578 5.254 2.802 1.00 83.00 84 SER A O 1
ATOM 604 N N . VAL A 1 85 ? 3.867 3.519 4.203 1.00 83.81 85 VAL A N 1
ATOM 605 C CA . VAL A 1 85 ? 5.014 2.940 3.482 1.00 83.81 85 VAL A CA 1
ATOM 606 C C . VAL A 1 85 ? 4.592 2.477 2.090 1.00 83.81 85 VAL A C 1
ATOM 608 O O . VAL A 1 85 ? 5.241 2.832 1.109 1.00 83.81 85 VAL A O 1
ATOM 611 N N . LEU A 1 86 ? 3.484 1.738 1.986 1.00 78.00 86 LEU A N 1
ATOM 612 C CA . LEU A 1 86 ? 2.943 1.282 0.704 1.00 78.00 86 LEU A CA 1
ATOM 613 C C . LEU A 1 86 ? 2.600 2.448 -0.225 1.00 78.00 86 LEU A C 1
ATOM 615 O O . LEU A 1 86 ? 2.944 2.409 -1.405 1.00 78.00 86 LEU A O 1
ATOM 619 N N . LEU A 1 87 ? 1.999 3.513 0.310 1.00 81.88 87 LEU A N 1
ATOM 620 C CA . LEU A 1 87 ? 1.717 4.722 -0.457 1.00 81.88 87 LEU A CA 1
ATOM 621 C C . LEU A 1 87 ? 3.008 5.398 -0.942 1.00 81.88 87 LEU A C 1
ATOM 623 O O . LEU A 1 87 ? 3.096 5.777 -2.107 1.00 81.88 87 LEU A O 1
ATOM 627 N N . GLY A 1 88 ? 4.026 5.510 -0.085 1.00 76.62 88 GLY A N 1
ATOM 628 C CA . GLY A 1 88 ? 5.327 6.069 -0.461 1.00 76.62 88 GLY A CA 1
ATOM 629 C C . GLY A 1 88 ? 6.022 5.263 -1.562 1.00 76.62 88 GLY A C 1
ATOM 630 O O . GLY A 1 88 ? 6.555 5.839 -2.513 1.00 76.62 88 GLY A O 1
ATOM 631 N N . LEU A 1 89 ? 5.963 3.931 -1.482 1.00 79.25 89 LEU A N 1
ATOM 632 C CA . LEU A 1 89 ? 6.478 3.042 -2.525 1.00 79.25 89 LEU A CA 1
ATOM 633 C C . LEU A 1 89 ? 5.696 3.190 -3.833 1.00 79.25 89 LEU A C 1
ATOM 635 O O . LEU A 1 89 ? 6.313 3.245 -4.896 1.00 79.25 89 LEU A O 1
ATOM 639 N N . ALA A 1 90 ? 4.370 3.321 -3.760 1.00 73.38 90 ALA A N 1
ATOM 640 C CA . ALA A 1 90 ? 3.532 3.525 -4.934 1.00 73.38 90 ALA A CA 1
ATOM 641 C C . ALA A 1 90 ? 3.848 4.846 -5.645 1.00 73.38 90 ALA A C 1
ATOM 643 O O . ALA A 1 90 ? 4.031 4.859 -6.861 1.00 73.38 90 ALA A O 1
ATOM 644 N N . VAL A 1 91 ? 3.991 5.941 -4.893 1.00 79.88 91 VAL A N 1
ATOM 645 C CA . VAL A 1 91 ? 4.362 7.255 -5.444 1.00 79.88 91 VAL A CA 1
ATOM 646 C C . VAL A 1 91 ? 5.751 7.212 -6.085 1.00 79.88 91 VAL A C 1
ATOM 648 O O . VAL A 1 91 ? 5.929 7.711 -7.195 1.00 79.88 91 VAL A O 1
ATOM 651 N N . ASN A 1 92 ? 6.727 6.571 -5.435 1.00 75.38 92 ASN A N 1
ATOM 652 C CA . ASN A 1 92 ? 8.066 6.391 -6.002 1.00 75.38 92 ASN A CA 1
ATOM 653 C C . ASN A 1 92 ? 8.035 5.540 -7.285 1.00 75.38 92 ASN A C 1
ATOM 655 O O . ASN A 1 92 ? 8.701 5.864 -8.266 1.00 75.38 92 ASN A O 1
ATOM 659 N N . GLY A 1 93 ? 7.223 4.478 -7.298 1.00 69.88 93 GLY A N 1
ATOM 660 C CA . GLY A 1 93 ? 6.987 3.653 -8.480 1.00 69.88 93 GLY A CA 1
ATOM 661 C C . GLY A 1 93 ? 6.443 4.477 -9.646 1.00 69.88 93 GLY A C 1
ATOM 662 O O . GLY A 1 93 ? 7.029 4.458 -10.724 1.00 69.88 93 GLY A O 1
ATOM 663 N N . VAL A 1 94 ? 5.396 5.275 -9.411 1.00 75.56 94 VAL A N 1
ATOM 664 C CA . VAL A 1 94 ? 4.812 6.165 -10.431 1.00 75.56 94 VAL A CA 1
ATOM 665 C C . VAL A 1 94 ? 5.843 7.159 -10.959 1.00 75.56 94 VAL A C 1
ATOM 667 O O . VAL A 1 94 ? 5.969 7.302 -12.170 1.00 75.56 94 VAL A O 1
ATOM 670 N N . ALA A 1 95 ? 6.625 7.801 -10.087 1.00 72.62 95 ALA A N 1
ATOM 671 C CA . ALA A 1 95 ? 7.658 8.745 -10.514 1.00 72.62 95 ALA A CA 1
ATOM 672 C C . ALA A 1 95 ? 8.704 8.087 -11.433 1.00 72.62 95 ALA A C 1
ATOM 674 O O . ALA A 1 95 ? 9.084 8.656 -12.459 1.00 72.62 95 ALA A O 1
ATOM 675 N N . LYS A 1 96 ? 9.129 6.860 -11.107 1.00 69.62 96 LYS A N 1
ATOM 676 C CA . LYS A 1 96 ? 10.049 6.082 -11.948 1.00 69.62 96 LYS A CA 1
ATOM 677 C C . LYS A 1 96 ? 9.421 5.689 -13.280 1.00 69.62 96 LYS A C 1
ATOM 679 O O . LYS A 1 96 ? 10.079 5.822 -14.307 1.00 69.62 96 LYS A O 1
ATOM 684 N N . THR A 1 97 ? 8.169 5.236 -13.281 1.00 69.75 97 THR A N 1
ATOM 685 C CA . THR A 1 97 ? 7.464 4.865 -14.513 1.00 69.75 97 THR A CA 1
ATOM 686 C C . THR A 1 97 ? 7.255 6.082 -15.417 1.00 69.75 97 THR A C 1
ATOM 688 O O . THR A 1 97 ? 7.525 5.993 -16.610 1.00 69.75 97 THR A O 1
ATOM 691 N N . THR A 1 98 ? 6.867 7.239 -14.872 1.00 74.06 98 THR A N 1
ATOM 692 C CA . THR A 1 98 ? 6.752 8.488 -15.643 1.00 74.06 98 THR A CA 1
ATOM 693 C C . THR A 1 98 ? 8.096 8.898 -16.241 1.00 74.06 98 THR A C 1
ATOM 695 O O . THR A 1 98 ? 8.166 9.181 -17.431 1.00 74.06 98 THR A O 1
ATOM 698 N N . SER A 1 99 ? 9.180 8.831 -15.463 1.00 69.00 99 SER A N 1
ATOM 699 C CA . SER A 1 99 ? 10.536 9.097 -15.964 1.00 69.00 99 SER A CA 1
ATOM 700 C C . SER A 1 99 ? 10.943 8.129 -17.084 1.00 69.00 99 SER A C 1
ATOM 702 O O . SER A 1 99 ? 11.488 8.538 -18.111 1.00 69.00 99 SER A O 1
ATOM 704 N N . ALA A 1 100 ? 10.618 6.841 -16.947 1.00 68.50 100 ALA A N 1
ATOM 705 C CA . ALA A 1 100 ? 10.857 5.849 -17.993 1.00 68.50 100 ALA A CA 1
ATOM 706 C C . ALA A 1 100 ? 10.060 6.159 -19.274 1.00 68.50 100 ALA A C 1
ATOM 708 O O . ALA A 1 100 ? 10.592 6.041 -20.375 1.00 68.50 100 ALA A O 1
ATOM 709 N N . ILE A 1 101 ? 8.810 6.611 -19.142 1.00 72.31 101 ILE A N 1
ATOM 710 C CA . ILE A 1 101 ? 7.971 7.018 -20.278 1.00 72.31 101 ILE A CA 1
ATOM 711 C C . ILE A 1 101 ? 8.534 8.271 -20.952 1.00 72.31 101 ILE A C 1
ATOM 713 O O . ILE A 1 101 ? 8.638 8.302 -22.174 1.00 72.31 101 ILE A O 1
ATOM 717 N N . GLU A 1 102 ? 8.934 9.284 -20.186 1.00 71.38 102 GLU A N 1
ATOM 718 C CA . GLU A 1 102 ? 9.529 10.513 -20.726 1.00 71.38 102 GLU A CA 1
ATOM 719 C C . GLU A 1 102 ? 10.866 10.251 -21.432 1.00 71.38 102 GLU A C 1
ATOM 721 O O . GLU A 1 102 ? 11.234 10.960 -22.370 1.00 71.38 102 GLU A O 1
ATOM 726 N N . THR A 1 103 ? 11.588 9.209 -21.018 1.00 66.94 103 THR A N 1
ATOM 727 C CA . THR A 1 103 ? 12.900 8.854 -21.576 1.00 66.94 103 THR A CA 1
ATOM 728 C C . THR A 1 103 ? 12.826 7.819 -22.697 1.00 66.94 103 THR A C 1
ATOM 730 O O . THR A 1 103 ? 13.748 7.745 -23.512 1.00 66.94 103 THR A O 1
ATOM 733 N N . ALA A 1 104 ? 11.720 7.084 -22.834 1.00 68.25 104 ALA A N 1
ATOM 734 C CA . ALA A 1 104 ? 11.518 6.135 -23.929 1.00 68.25 104 ALA A CA 1
ATOM 735 C C . ALA A 1 104 ? 11.665 6.769 -25.337 1.00 68.25 104 ALA A C 1
ATOM 737 O O . ALA A 1 104 ? 12.370 6.183 -26.162 1.00 68.25 104 ALA A O 1
ATOM 738 N N . PRO A 1 105 ? 11.135 7.980 -25.628 1.00 66.62 105 PRO A N 1
ATOM 739 C CA . PRO A 1 105 ? 11.373 8.667 -26.900 1.00 66.62 105 PRO A CA 1
ATOM 740 C C . PRO A 1 105 ? 12.845 9.017 -27.147 1.00 66.62 105 PRO A C 1
ATOM 742 O O . PRO A 1 105 ? 13.294 9.074 -28.294 1.00 66.62 105 PRO A O 1
ATOM 745 N N . ALA A 1 106 ? 13.621 9.260 -26.085 1.00 68.19 106 ALA A N 1
ATOM 746 C CA . ALA A 1 106 ? 15.058 9.491 -26.209 1.00 68.19 106 ALA A CA 1
ATOM 747 C C . ALA A 1 106 ? 15.785 8.197 -26.594 1.00 68.19 106 ALA A C 1
ATOM 749 O O . ALA A 1 106 ? 16.716 8.248 -27.395 1.00 68.19 106 ALA A O 1
ATOM 750 N N . LEU A 1 107 ? 15.316 7.043 -26.104 1.00 64.06 107 LEU A N 1
ATOM 751 C CA . LEU A 1 107 ? 15.835 5.732 -26.487 1.00 64.06 107 LEU A CA 1
ATOM 752 C C . LEU A 1 107 ? 15.556 5.418 -27.962 1.00 64.06 107 LEU A C 1
ATOM 754 O O . LEU A 1 107 ? 16.463 4.999 -28.672 1.00 64.06 107 LEU A O 1
ATOM 758 N N . THR A 1 108 ? 14.339 5.679 -28.451 1.00 68.88 108 THR A N 1
ATOM 759 C CA . THR A 1 108 ? 14.001 5.479 -29.872 1.00 68.88 108 THR A CA 1
ATOM 760 C C . THR A 1 108 ? 14.745 6.463 -30.768 1.00 68.88 108 THR A C 1
ATOM 762 O O . THR A 1 108 ? 15.211 6.095 -31.842 1.00 68.88 108 THR A O 1
ATOM 765 N N . THR A 1 109 ? 14.923 7.707 -30.317 1.00 69.75 109 THR A N 1
ATOM 766 C CA . THR A 1 109 ? 15.733 8.706 -31.030 1.00 69.75 109 THR A CA 1
ATOM 767 C C . THR A 1 109 ? 17.202 8.296 -31.067 1.00 69.75 109 THR A C 1
ATOM 769 O O . THR A 1 109 ? 17.850 8.435 -32.101 1.00 69.75 109 THR A O 1
ATOM 772 N N . TYR A 1 110 ? 17.738 7.777 -29.963 1.00 64.38 110 TYR A N 1
ATOM 773 C CA . TYR A 1 110 ? 19.090 7.232 -29.903 1.00 64.38 110 TYR A CA 1
ATOM 774 C C . TYR A 1 110 ? 19.239 6.024 -30.824 1.00 64.38 110 TYR A C 1
ATOM 776 O O . TYR A 1 110 ? 20.193 5.978 -31.593 1.00 64.38 110 TYR A O 1
ATOM 784 N N . GLN A 1 111 ? 18.279 5.098 -30.807 1.00 73.38 111 GLN A N 1
ATOM 785 C CA . GLN A 1 111 ? 18.268 3.941 -31.694 1.00 73.38 111 GLN A CA 1
ATOM 786 C C . GLN A 1 111 ? 18.256 4.381 -33.160 1.00 73.38 111 GLN A C 1
ATOM 788 O O . GLN A 1 111 ? 19.111 3.947 -33.923 1.00 73.38 111 GLN A O 1
ATOM 793 N N . HIS A 1 112 ? 17.382 5.317 -33.535 1.00 74.25 112 HIS A N 1
ATOM 794 C CA . HIS A 1 112 ? 17.329 5.831 -34.900 1.00 74.25 112 HIS A CA 1
ATOM 795 C C . HIS A 1 112 ? 18.625 6.553 -35.299 1.00 74.25 112 HIS A C 1
ATOM 797 O O . HIS A 1 112 ? 19.147 6.344 -36.391 1.00 74.25 112 HIS A O 1
ATOM 803 N N . ARG A 1 113 ? 19.210 7.350 -34.392 1.00 71.25 113 ARG A N 1
ATOM 804 C CA . ARG A 1 113 ? 20.528 7.970 -34.608 1.00 71.25 113 ARG A CA 1
ATOM 805 C C . ARG A 1 113 ? 21.616 6.919 -34.799 1.00 71.25 113 ARG A C 1
ATOM 807 O O . ARG A 1 113 ? 22.459 7.082 -35.676 1.00 71.25 113 ARG A O 1
ATOM 814 N N . MET A 1 114 ? 21.582 5.840 -34.027 1.00 69.50 114 MET A N 1
ATOM 815 C CA . MET A 1 114 ? 22.548 4.756 -34.136 1.00 69.50 114 MET A CA 1
ATOM 816 C C . MET A 1 114 ? 22.385 3.985 -35.452 1.00 69.50 114 MET A C 1
ATOM 818 O O . MET A 1 114 ? 23.374 3.719 -36.126 1.00 69.50 114 MET A O 1
ATOM 822 N N . GLU A 1 115 ? 21.151 3.713 -35.876 1.00 78.38 115 GLU A N 1
ATOM 823 C CA . GLU A 1 115 ? 20.840 3.119 -37.182 1.00 78.38 115 GLU A CA 1
ATOM 824 C C . GLU A 1 115 ? 21.335 4.008 -38.333 1.00 78.38 115 GLU A C 1
ATOM 826 O O . GLU A 1 115 ? 22.016 3.522 -39.235 1.00 78.38 115 GLU A O 1
ATOM 831 N N . THR A 1 116 ? 21.081 5.323 -38.279 1.00 77.12 116 THR A N 1
ATOM 832 C CA . THR A 1 116 ? 21.600 6.264 -39.290 1.00 77.12 116 THR A CA 1
ATOM 833 C C . THR A 1 116 ? 23.124 6.358 -39.285 1.00 77.12 116 THR A C 1
ATOM 835 O O . THR A 1 116 ? 23.729 6.519 -40.343 1.00 77.12 116 THR A O 1
ATOM 838 N N . PHE A 1 117 ? 23.759 6.237 -38.115 1.00 75.56 117 PHE A N 1
ATOM 839 C CA . PHE A 1 117 ? 25.211 6.208 -38.003 1.00 75.56 117 PHE A CA 1
ATOM 840 C C . PHE A 1 117 ? 25.788 4.945 -38.647 1.00 75.56 117 PHE A C 1
ATOM 842 O O . PHE A 1 117 ? 26.699 5.058 -39.461 1.00 75.56 117 PHE A O 1
ATOM 849 N N . PHE A 1 118 ? 25.227 3.767 -38.356 1.00 75.94 118 PHE A N 1
ATOM 850 C CA . PHE A 1 118 ? 25.655 2.505 -38.969 1.00 75.94 118 PHE A CA 1
ATOM 851 C C . PHE A 1 118 ? 25.406 2.451 -40.479 1.00 75.94 118 PHE A C 1
ATOM 853 O O . PHE A 1 118 ? 26.179 1.826 -41.198 1.00 75.94 118 PHE A O 1
ATOM 860 N N . ALA A 1 119 ? 24.362 3.124 -40.963 1.00 79.69 119 ALA A N 1
ATOM 861 C CA . ALA A 1 119 ? 24.080 3.262 -42.390 1.00 79.69 119 ALA A CA 1
ATOM 862 C C . ALA A 1 119 ? 24.976 4.299 -43.102 1.00 79.69 119 ALA A C 1
ATOM 864 O O . ALA A 1 119 ? 24.914 4.419 -44.324 1.00 79.69 119 ALA A O 1
ATOM 865 N N . SER A 1 120 ? 25.785 5.070 -42.367 1.00 77.75 120 SER A N 1
ATOM 866 C CA . SER A 1 120 ? 26.698 6.070 -42.926 1.00 77.75 120 SER A CA 1
ATOM 867 C C . SER A 1 120 ? 28.061 5.461 -43.268 1.00 77.75 120 SER A C 1
ATOM 869 O O . SER A 1 120 ? 28.591 4.644 -42.517 1.00 77.75 120 SER A O 1
ATOM 871 N N . ASP A 1 121 ? 28.716 5.983 -44.312 1.00 73.75 121 ASP A N 1
ATOM 872 C CA . ASP A 1 121 ? 30.109 5.661 -44.687 1.00 73.75 121 ASP A CA 1
ATOM 873 C C . ASP A 1 121 ? 31.149 5.942 -43.579 1.00 73.75 121 ASP A C 1
ATOM 875 O O . ASP A 1 121 ? 32.326 5.609 -43.714 1.00 73.75 121 ASP A O 1
ATOM 879 N N . LYS A 1 122 ? 30.732 6.565 -42.468 1.00 65.94 122 LYS A N 1
ATOM 880 C CA . LYS A 1 122 ? 31.554 6.815 -41.274 1.00 65.94 122 LYS A CA 1
ATOM 881 C C . LYS A 1 122 ? 31.625 5.621 -40.317 1.00 65.94 122 LYS A C 1
ATOM 883 O O . LYS A 1 122 ? 32.563 5.551 -39.527 1.00 65.94 122 LYS A O 1
ATOM 888 N N . ALA A 1 123 ? 30.677 4.684 -40.375 1.00 62.91 123 ALA A N 1
ATOM 889 C CA . ALA A 1 123 ? 30.646 3.518 -39.489 1.00 62.91 123 ALA A CA 1
ATOM 890 C C . ALA A 1 123 ? 31.888 2.604 -39.592 1.00 62.91 123 ALA A C 1
ATOM 892 O O . ALA A 1 123 ? 32.394 2.196 -38.547 1.00 62.91 123 ALA A O 1
ATOM 893 N N . PRO A 1 124 ? 32.450 2.321 -40.788 1.00 62.47 124 PRO A N 1
ATOM 894 C CA . PRO A 1 124 ? 33.638 1.472 -40.924 1.00 62.47 124 PRO A CA 1
ATOM 895 C C . PRO A 1 124 ? 34.919 2.108 -40.369 1.00 62.47 124 PRO A C 1
ATOM 897 O O . PRO A 1 124 ? 35.903 1.410 -40.147 1.00 62.47 124 PRO A O 1
ATOM 900 N N . GLN A 1 125 ? 34.927 3.430 -40.164 1.00 65.25 125 GLN A N 1
ATOM 901 C CA . GLN A 1 125 ? 36.073 4.173 -39.626 1.00 65.25 125 GLN A CA 1
ATOM 902 C C . GLN A 1 125 ? 36.123 4.131 -38.092 1.00 65.25 125 GLN A C 1
ATOM 904 O O . GLN A 1 125 ? 37.080 4.616 -37.493 1.00 65.25 125 GLN A O 1
ATOM 909 N N . PHE A 1 126 ? 35.099 3.564 -37.449 1.00 62.28 126 PHE A N 1
ATOM 910 C CA . PHE A 1 126 ? 35.008 3.474 -36.000 1.00 62.28 126 PHE A CA 1
ATOM 911 C C . PHE A 1 126 ? 35.596 2.151 -35.509 1.00 62.28 126 PHE A C 1
ATOM 913 O O . PHE A 1 126 ? 34.992 1.089 -35.659 1.00 62.28 126 PHE A O 1
ATOM 920 N N . ASN A 1 127 ? 36.774 2.213 -34.889 1.00 63.25 127 ASN A N 1
ATOM 921 C CA . ASN A 1 127 ? 37.377 1.060 -34.238 1.00 63.25 127 ASN A CA 1
ATOM 922 C C . ASN A 1 127 ? 36.975 1.038 -32.756 1.00 63.25 127 ASN A C 1
ATOM 924 O O . ASN A 1 127 ? 37.261 1.974 -32.008 1.00 63.25 127 ASN A O 1
ATOM 928 N N . TYR A 1 128 ? 36.299 -0.025 -32.311 1.00 53.72 128 TYR A N 1
ATOM 929 C CA . TYR A 1 128 ? 35.775 -0.134 -30.940 1.00 53.72 128 TYR A CA 1
ATOM 930 C C . TYR A 1 128 ? 36.876 0.036 -29.876 1.00 53.72 128 TYR A C 1
ATOM 932 O O . TYR A 1 128 ? 36.641 0.594 -28.802 1.00 53.72 128 TYR A O 1
ATOM 940 N N . THR A 1 129 ? 38.102 -0.379 -30.202 1.00 57.12 129 THR A N 1
ATOM 941 C CA . THR A 1 129 ? 39.283 -0.273 -29.338 1.00 57.12 129 THR A CA 1
ATOM 942 C C . THR A 1 129 ? 39.666 1.163 -28.982 1.00 57.12 129 THR A C 1
ATOM 944 O O . THR A 1 129 ? 40.146 1.386 -27.872 1.00 57.12 129 THR A O 1
ATOM 947 N N . ASP A 1 130 ? 39.394 2.143 -29.849 1.00 60.25 130 ASP A N 1
ATOM 948 C CA . ASP A 1 130 ? 39.744 3.549 -29.592 1.00 60.25 130 ASP A CA 1
ATOM 949 C C . ASP A 1 130 ? 38.838 4.178 -28.521 1.00 60.25 130 ASP A C 1
ATOM 951 O O . ASP A 1 130 ? 39.260 5.071 -27.783 1.00 60.25 130 ASP A O 1
ATOM 955 N N . SER A 1 131 ? 37.613 3.661 -28.363 1.00 57.22 131 SER A N 1
ATOM 956 C CA . SER A 1 131 ? 36.665 4.121 -27.337 1.00 57.22 131 SER A CA 1
ATOM 957 C C . SER A 1 131 ? 37.012 3.639 -25.921 1.00 57.22 131 SER A C 1
ATOM 959 O O . SER A 1 131 ? 36.633 4.277 -24.943 1.00 57.22 131 SER A O 1
ATOM 961 N N . LEU A 1 132 ? 37.769 2.542 -25.803 1.00 53.69 132 LEU A N 1
ATOM 962 C CA . LEU A 1 132 ? 38.220 1.987 -24.521 1.00 53.69 132 LEU A CA 1
ATOM 963 C C . LEU A 1 132 ? 39.448 2.718 -23.955 1.00 53.69 132 LEU A C 1
ATOM 965 O O . LEU A 1 132 ? 39.685 2.655 -22.751 1.00 53.69 132 LEU A O 1
ATOM 969 N N . TRP A 1 133 ? 40.224 3.393 -24.810 1.00 52.12 133 TRP A N 1
ATOM 970 C CA . TRP A 1 133 ? 41.502 4.020 -24.441 1.00 52.12 133 TRP A CA 1
ATOM 971 C C . TRP A 1 133 ? 41.470 5.553 -24.482 1.00 52.12 133 TRP A C 1
ATOM 973 O O . TRP A 1 133 ? 42.295 6.196 -23.833 1.00 52.12 133 TRP A O 1
ATOM 983 N N . SER A 1 134 ? 40.521 6.158 -25.203 1.00 46.28 134 SER A N 1
ATOM 984 C CA . SER A 1 134 ? 40.393 7.612 -25.314 1.00 46.28 134 SER A CA 1
ATOM 985 C C . SER A 1 134 ? 39.254 8.143 -24.445 1.00 46.28 134 SER A C 1
ATOM 987 O O . SER A 1 134 ? 38.101 8.215 -24.865 1.00 46.28 134 SER A O 1
ATOM 989 N N . SER A 1 135 ? 39.584 8.584 -23.231 1.00 51.31 135 SER A N 1
ATOM 990 C CA . SER A 1 135 ? 38.653 9.297 -22.346 1.00 51.31 135 SER A CA 1
ATOM 991 C C . SER A 1 135 ? 38.266 10.697 -22.853 1.00 51.31 135 SER A C 1
ATOM 993 O O . SER A 1 135 ? 37.308 11.273 -22.348 1.00 51.31 135 SER A O 1
ATOM 995 N N . ASN A 1 136 ? 38.970 11.242 -23.857 1.00 44.16 136 ASN A N 1
ATOM 996 C CA . ASN A 1 136 ? 38.890 12.665 -24.214 1.00 44.16 136 ASN A CA 1
ATOM 997 C C . ASN A 1 136 ? 38.494 12.967 -25.675 1.00 44.16 136 ASN A C 1
ATOM 999 O O . ASN A 1 136 ? 38.370 14.141 -26.018 1.00 44.16 136 ASN A O 1
ATOM 1003 N N . ALA A 1 137 ? 38.280 11.968 -26.544 1.00 45.47 137 ALA A N 1
ATOM 1004 C CA . ALA A 1 137 ? 37.930 12.207 -27.958 1.00 45.47 137 ALA A CA 1
ATOM 1005 C C . ALA A 1 137 ? 36.648 11.502 -28.438 1.00 45.47 137 ALA A C 1
ATOM 1007 O O . ALA A 1 137 ? 36.383 11.449 -29.639 1.00 45.47 137 ALA A O 1
ATOM 1008 N N . PHE A 1 138 ? 35.823 10.979 -27.530 1.00 48.12 138 PHE A N 1
ATOM 1009 C CA . PHE A 1 138 ? 34.558 10.349 -27.904 1.00 48.12 138 PHE A CA 1
ATOM 1010 C C . PHE A 1 138 ? 33.499 11.407 -28.275 1.00 48.12 138 PHE A C 1
ATOM 1012 O O . PHE A 1 138 ? 32.810 11.941 -27.411 1.00 48.12 138 PHE A O 1
ATOM 1019 N N . HIS A 1 139 ? 33.346 11.695 -29.572 1.00 52.28 139 HIS A N 1
ATOM 1020 C CA . HIS A 1 139 ? 32.210 12.447 -30.141 1.00 52.28 139 HIS A CA 1
ATOM 1021 C C . HIS A 1 139 ? 31.049 11.509 -30.534 1.00 52.28 139 HIS A C 1
ATOM 1023 O O . HIS A 1 139 ? 30.417 11.675 -31.577 1.00 52.28 139 HIS A O 1
ATOM 1029 N N . GLY A 1 140 ? 30.781 10.478 -29.729 1.00 54.91 140 GLY A N 1
ATOM 1030 C CA . GLY A 1 140 ? 29.551 9.700 -29.869 1.00 54.91 140 GLY A CA 1
ATOM 1031 C C . GLY A 1 140 ? 28.343 10.467 -29.315 1.00 54.91 140 GLY A C 1
ATOM 1032 O O . GLY A 1 140 ? 28.513 11.424 -28.555 1.00 54.91 140 GLY A O 1
ATOM 1033 N N . PRO A 1 141 ? 27.109 10.083 -29.685 1.00 49.53 141 PRO A N 1
ATOM 1034 C CA . PRO A 1 141 ? 25.906 10.717 -29.155 1.00 49.53 141 PRO A CA 1
ATOM 1035 C C . PRO A 1 141 ? 25.885 10.619 -27.621 1.00 49.53 141 PRO A C 1
ATOM 1037 O O . PRO A 1 141 ? 25.901 9.527 -27.056 1.00 49.53 141 PRO A O 1
ATOM 1040 N N . SER A 1 142 ? 25.882 11.774 -26.951 1.00 52.22 142 SER A N 1
ATOM 1041 C CA . SER A 1 142 ? 25.915 11.867 -25.493 1.00 52.22 142 SER A CA 1
ATOM 1042 C C . SER A 1 142 ? 24.590 11.429 -24.869 1.00 52.22 142 SER A C 1
ATOM 1044 O O . SER A 1 142 ? 23.507 11.683 -25.401 1.00 52.22 142 SER A O 1
ATOM 1046 N N . ASN A 1 143 ? 24.684 10.759 -23.720 1.00 46.81 143 ASN A N 1
ATOM 1047 C CA . ASN A 1 143 ? 23.528 10.314 -22.953 1.00 46.81 143 ASN A CA 1
ATOM 1048 C C . ASN A 1 143 ? 22.995 11.495 -22.112 1.00 46.81 143 ASN A C 1
ATOM 1050 O O . ASN A 1 143 ? 23.743 12.014 -21.282 1.00 46.81 143 ASN A O 1
ATOM 1054 N N . PRO A 1 144 ? 21.743 11.955 -22.289 1.00 46.41 144 PRO A N 1
ATOM 1055 C CA . PRO A 1 144 ? 21.226 13.142 -21.597 1.00 46.41 144 PRO A CA 1
ATOM 1056 C C . PRO A 1 144 ? 20.857 12.911 -20.117 1.00 46.41 144 PRO A C 1
ATOM 1058 O O . PRO A 1 144 ? 20.310 13.804 -19.471 1.00 46.41 144 PRO A O 1
ATOM 1061 N N . MET A 1 145 ? 21.114 11.728 -19.555 1.00 47.28 145 MET A N 1
ATOM 1062 C CA . MET A 1 145 ? 20.637 11.366 -18.221 1.00 47.28 145 MET A CA 1
ATOM 1063 C C . MET A 1 145 ? 21.575 11.816 -17.095 1.00 47.28 145 MET A C 1
ATOM 1065 O O . MET A 1 145 ? 22.371 11.034 -16.580 1.00 47.28 145 MET A O 1
ATOM 1069 N N . TYR A 1 146 ? 21.412 13.059 -16.640 1.00 39.94 146 TYR A N 1
ATOM 1070 C CA . TYR A 1 146 ? 21.698 13.405 -15.244 1.00 39.94 146 TYR A CA 1
ATOM 1071 C C . TYR A 1 146 ? 20.761 14.527 -14.779 1.00 39.94 146 TYR A C 1
ATOM 1073 O O . TYR A 1 146 ? 20.938 15.692 -15.137 1.00 39.94 146 TYR A O 1
ATOM 1081 N N . ARG A 1 147 ? 19.730 14.188 -13.995 1.00 46.62 147 ARG A N 1
ATOM 1082 C CA . ARG A 1 147 ? 18.870 15.178 -13.326 1.00 46.62 147 ARG A CA 1
ATOM 1083 C C . ARG A 1 147 ? 18.555 14.726 -11.900 1.00 46.62 147 ARG A C 1
ATOM 1085 O O . ARG A 1 147 ? 18.162 13.583 -11.690 1.00 46.62 147 ARG A O 1
ATOM 1092 N N . ASN A 1 148 ? 18.803 15.628 -10.949 1.00 46.41 148 ASN A N 1
ATOM 1093 C CA . ASN A 1 148 ? 18.724 15.411 -9.502 1.00 46.41 148 ASN A CA 1
ATOM 1094 C C . ASN A 1 148 ? 17.272 15.428 -8.981 1.00 46.41 148 ASN A C 1
ATOM 1096 O O . ASN A 1 148 ? 16.414 16.111 -9.537 1.00 46.41 148 ASN A O 1
ATOM 1100 N N . TYR A 1 149 ? 17.032 14.663 -7.910 1.00 49.44 149 TYR A N 1
ATOM 1101 C CA . TYR A 1 149 ? 15.732 14.178 -7.420 1.00 49.44 149 TYR A CA 1
ATOM 1102 C C . TYR A 1 149 ? 15.284 14.819 -6.085 1.00 49.44 149 TYR A C 1
ATOM 1104 O O . TYR A 1 149 ? 14.938 14.108 -5.141 1.00 49.44 149 TYR A O 1
ATOM 1112 N N . ASP A 1 150 ? 15.248 16.148 -5.987 1.00 44.72 150 ASP A N 1
ATOM 1113 C CA . ASP A 1 150 ? 14.894 16.813 -4.718 1.00 44.72 150 ASP A CA 1
ATOM 1114 C C . ASP A 1 150 ? 13.377 17.063 -4.538 1.00 44.72 150 ASP A C 1
ATOM 1116 O O . ASP A 1 150 ? 12.870 17.032 -3.415 1.00 44.72 150 ASP A O 1
ATOM 1120 N N . ASP A 1 151 ? 12.602 17.188 -5.621 1.00 44.59 151 ASP A N 1
ATOM 1121 C CA . ASP A 1 151 ? 11.172 17.552 -5.536 1.00 44.59 151 ASP A CA 1
ATOM 1122 C C . ASP A 1 151 ? 10.256 16.413 -5.045 1.00 44.59 151 ASP A C 1
ATOM 1124 O O . ASP A 1 151 ? 9.226 16.649 -4.407 1.00 44.59 151 ASP A O 1
ATOM 1128 N N . ALA A 1 152 ? 10.642 15.153 -5.273 1.00 50.34 152 ALA A N 1
ATOM 1129 C CA . ALA A 1 152 ? 9.864 13.995 -4.825 1.00 50.34 152 ALA A CA 1
ATOM 1130 C C . ALA A 1 152 ? 9.904 13.825 -3.295 1.00 50.34 152 ALA A C 1
ATOM 1132 O O . ALA A 1 152 ? 8.914 13.413 -2.686 1.00 50.34 152 ALA A O 1
ATOM 1133 N N . ALA A 1 153 ? 11.019 14.190 -2.655 1.00 48.72 153 ALA A N 1
ATOM 1134 C CA . ALA A 1 153 ? 11.176 14.091 -1.206 1.00 48.72 153 ALA A CA 1
ATOM 1135 C C . ALA A 1 153 ? 10.247 15.066 -0.458 1.00 48.72 153 ALA A C 1
ATOM 1137 O O . ALA A 1 153 ? 9.678 14.717 0.581 1.00 48.72 153 ALA A O 1
ATOM 1138 N N . VAL A 1 154 ? 10.029 16.262 -1.018 1.00 49.38 154 VAL A N 1
ATOM 1139 C CA . VAL A 1 154 ? 9.181 17.310 -0.426 1.00 49.38 154 VAL A CA 1
ATOM 1140 C C . VAL A 1 154 ? 7.699 16.927 -0.473 1.00 49.38 154 VAL A C 1
ATOM 1142 O O . VAL A 1 154 ? 6.983 17.081 0.522 1.00 49.38 154 VAL A O 1
ATOM 1145 N N . ALA A 1 155 ? 7.239 16.344 -1.584 1.00 49.44 155 ALA A N 1
ATOM 1146 C CA . ALA A 1 155 ? 5.863 15.867 -1.711 1.00 49.44 155 ALA A CA 1
ATOM 1147 C C . ALA A 1 155 ? 5.556 14.741 -0.703 1.00 49.44 155 ALA A C 1
ATOM 1149 O O . ALA A 1 155 ? 4.519 14.772 -0.033 1.00 49.44 155 ALA A O 1
ATOM 1150 N N . ILE A 1 156 ? 6.492 13.804 -0.519 1.00 48.94 156 ILE A N 1
ATOM 1151 C CA . ILE A 1 156 ? 6.353 12.676 0.416 1.00 48.94 156 ILE A CA 1
ATOM 1152 C C . ILE A 1 156 ? 6.318 13.164 1.872 1.00 48.94 156 ILE A C 1
ATOM 1154 O O . ILE A 1 156 ? 5.448 12.742 2.639 1.00 48.94 156 ILE A O 1
ATOM 1158 N N . ALA A 1 157 ? 7.194 14.100 2.250 1.00 47.41 157 ALA A N 1
ATOM 1159 C CA . ALA A 1 157 ? 7.194 14.680 3.594 1.00 47.41 157 ALA A CA 1
ATOM 1160 C C . ALA A 1 157 ? 5.869 15.403 3.913 1.00 47.41 157 ALA A C 1
ATOM 1162 O O . ALA A 1 157 ? 5.336 15.269 5.019 1.00 47.41 157 ALA A O 1
ATOM 1163 N N . SER A 1 158 ? 5.295 16.110 2.933 1.00 45.09 158 SER A N 1
ATOM 1164 C CA . SER A 1 158 ? 4.033 16.840 3.107 1.00 45.09 158 SER A CA 1
ATOM 1165 C C . SER A 1 158 ? 2.811 15.919 3.262 1.00 45.09 158 SER A C 1
ATOM 1167 O O . SER A 1 158 ? 1.941 16.182 4.098 1.00 45.09 158 SER A O 1
ATOM 1169 N N . GLY A 1 159 ? 2.769 14.799 2.530 1.00 50.72 159 GLY A N 1
ATOM 1170 C CA . GLY A 1 159 ? 1.678 13.823 2.602 1.00 50.72 159 GLY A CA 1
ATOM 1171 C C . GLY A 1 159 ? 1.644 13.067 3.932 1.00 50.72 159 GLY A C 1
ATOM 1172 O O . GLY A 1 159 ? 0.581 12.926 4.542 1.00 50.72 159 GLY A O 1
ATOM 1173 N N . VAL A 1 160 ? 2.813 12.655 4.434 1.00 55.69 160 VAL A N 1
ATOM 1174 C CA . VAL A 1 160 ? 2.936 11.997 5.747 1.00 55.69 160 VAL A CA 1
ATOM 1175 C C . VAL A 1 160 ? 2.544 12.956 6.876 1.00 55.69 160 VAL A C 1
ATOM 1177 O O . VAL A 1 160 ? 1.830 12.561 7.800 1.00 55.69 160 VAL A O 1
ATOM 1180 N N . ALA A 1 161 ? 2.934 14.231 6.786 1.00 53.34 161 ALA A N 1
ATOM 1181 C CA . ALA A 1 161 ? 2.557 15.245 7.769 1.00 53.34 161 ALA A CA 1
ATOM 1182 C C . ALA A 1 161 ? 1.035 15.484 7.814 1.00 53.34 161 ALA A C 1
ATOM 1184 O O . ALA A 1 161 ? 0.452 15.530 8.901 1.00 53.34 161 ALA A O 1
ATOM 1185 N N . LEU A 1 162 ? 0.377 15.575 6.652 1.00 63.91 162 LEU A N 1
ATOM 1186 C CA . LEU A 1 162 ? -1.080 15.730 6.558 1.00 63.91 162 LEU A CA 1
ATOM 1187 C C . LEU A 1 162 ? -1.831 14.518 7.114 1.00 63.91 162 LEU A C 1
ATOM 1189 O O . LEU A 1 162 ? -2.809 14.677 7.849 1.00 63.91 162 LEU A O 1
ATOM 1193 N N . PHE A 1 163 ? -1.361 13.308 6.813 1.00 62.72 163 PHE A N 1
ATOM 1194 C CA . PHE A 1 163 ? -1.977 12.084 7.316 1.00 62.72 163 PHE A CA 1
ATOM 1195 C C . PHE A 1 163 ? -1.838 11.955 8.840 1.00 62.72 163 PHE A C 1
ATOM 1197 O O . PHE A 1 163 ? -2.823 11.690 9.536 1.00 62.72 163 PHE A O 1
ATOM 1204 N N . CYS A 1 164 ? -0.656 12.254 9.387 1.00 61.97 164 CYS A N 1
ATOM 1205 C CA . CYS A 1 164 ? -0.439 12.328 10.833 1.00 61.97 164 CYS A CA 1
ATOM 1206 C C . CYS A 1 164 ? -1.327 13.392 11.500 1.00 61.97 164 CYS A C 1
ATOM 1208 O O . CYS A 1 164 ? -1.910 13.129 12.555 1.00 61.97 164 CYS A O 1
ATOM 1210 N N . LEU A 1 165 ? -1.492 14.568 10.882 1.00 65.31 165 LEU A N 1
ATOM 1211 C CA . LEU A 1 165 ? -2.382 15.622 11.384 1.00 65.31 165 LEU A CA 1
ATOM 1212 C C . LEU A 1 165 ? -3.848 15.179 11.424 1.00 65.31 165 LEU A C 1
ATOM 1214 O O . LEU A 1 165 ? -4.531 15.426 12.419 1.00 65.31 165 LEU A O 1
ATOM 1218 N N . LEU A 1 166 ? -4.326 14.485 10.390 1.00 69.00 166 LEU A N 1
ATOM 1219 C CA . LEU A 1 166 ? -5.693 13.958 10.349 1.00 69.00 166 LEU A CA 1
ATOM 1220 C C . LEU A 1 166 ? -5.931 12.895 11.428 1.00 69.00 166 LEU A C 1
ATOM 1222 O O . LEU A 1 166 ? -6.973 12.907 12.089 1.00 69.00 166 LEU A O 1
ATOM 1226 N N . LEU A 1 167 ? -4.955 12.020 11.671 1.00 68.00 167 LEU A N 1
ATOM 1227 C CA . LEU A 1 167 ? -5.039 11.007 12.725 1.00 68.00 167 LEU A CA 1
ATOM 1228 C C . LEU A 1 167 ? -5.011 11.619 14.129 1.00 68.00 167 LEU A C 1
ATOM 1230 O O . LEU A 1 167 ? -5.783 11.202 14.999 1.00 68.00 167 LEU A O 1
ATOM 1234 N N . LEU A 1 168 ? -4.177 12.637 14.353 1.00 71.50 168 LEU A N 1
ATOM 1235 C CA . LEU A 1 168 ? -4.166 13.391 15.607 1.00 71.50 168 LEU A CA 1
ATOM 1236 C C . LEU A 1 168 ? -5.489 14.139 15.818 1.00 71.50 168 LEU A C 1
ATOM 1238 O O . LEU A 1 168 ? -6.041 14.102 16.919 1.00 71.50 168 LEU A O 1
ATOM 1242 N N . ALA A 1 169 ? -6.050 14.747 14.771 1.00 70.31 169 ALA A N 1
ATOM 1243 C CA . ALA A 1 169 ? -7.352 15.406 14.838 1.00 70.31 169 ALA A CA 1
ATOM 1244 C C . ALA A 1 169 ? -8.478 14.412 15.176 1.00 70.31 169 ALA A C 1
ATOM 1246 O O . ALA A 1 169 ? -9.291 14.677 16.068 1.00 70.31 169 ALA A O 1
ATOM 1247 N N . ALA A 1 170 ? -8.484 13.234 14.545 1.00 67.38 170 ALA A N 1
ATOM 1248 C CA . ALA A 1 170 ? -9.431 12.163 14.848 1.00 67.38 170 ALA A CA 1
ATOM 1249 C C . ALA A 1 170 ? -9.287 11.663 16.298 1.00 67.38 170 ALA A C 1
ATOM 1251 O O . ALA A 1 170 ? -10.285 11.508 17.007 1.00 67.38 170 ALA A O 1
ATOM 1252 N N . ARG A 1 171 ? -8.051 11.489 16.785 1.00 69.56 171 ARG A N 1
ATOM 1253 C CA . ARG A 1 171 ? -7.749 11.142 18.186 1.00 69.56 171 ARG A CA 1
ATOM 1254 C C . ARG A 1 171 ? -8.283 12.182 19.165 1.00 69.56 171 ARG A C 1
ATOM 1256 O O . ARG A 1 171 ? -8.982 11.818 20.111 1.00 69.56 171 ARG A O 1
ATOM 1263 N N . VAL A 1 172 ? -7.992 13.463 18.937 1.00 73.56 172 VAL A N 1
ATOM 1264 C CA . VAL A 1 172 ? -8.474 14.566 19.784 1.00 73.56 172 VAL A CA 1
ATOM 1265 C C . VAL A 1 172 ? -9.999 14.606 19.789 1.00 73.56 172 VAL A C 1
ATOM 1267 O O . VAL A 1 172 ? -10.604 14.806 20.842 1.00 73.56 172 VAL A O 1
ATOM 1270 N N . TRP A 1 173 ? -10.636 14.364 18.644 1.00 77.00 173 TRP A N 1
ATOM 1271 C CA . TRP A 1 173 ? -12.091 14.325 18.548 1.00 77.00 173 TRP A CA 1
ATOM 1272 C C . TRP A 1 173 ? -12.703 13.180 19.364 1.00 77.00 173 TRP A C 1
ATOM 1274 O O . TRP A 1 173 ? -13.636 13.413 20.138 1.00 77.00 173 TRP A O 1
ATOM 1284 N N . VAL A 1 174 ? -12.149 11.966 19.269 1.00 73.00 174 VAL A N 1
ATOM 1285 C CA . VAL A 1 174 ? -12.616 10.805 20.047 1.00 73.00 174 VAL A CA 1
ATOM 1286 C C . VAL A 1 174 ? -12.426 11.033 21.547 1.00 73.00 174 VAL A C 1
ATOM 1288 O O . VAL A 1 174 ? -13.354 10.793 22.319 1.00 73.00 174 VAL A O 1
ATOM 1291 N N . VAL A 1 175 ? -11.271 11.557 21.968 1.00 75.06 175 VAL A N 1
ATOM 1292 C CA . VAL A 1 175 ? -10.993 11.847 23.386 1.00 75.06 175 VAL A CA 1
ATOM 1293 C C . VAL A 1 175 ? -11.927 12.932 23.920 1.00 75.06 175 VAL A C 1
ATOM 1295 O O . VAL A 1 175 ? -12.517 12.763 24.988 1.00 75.06 175 VAL A O 1
ATOM 1298 N N . ARG A 1 176 ? -12.139 14.021 23.168 1.00 72.56 176 ARG A N 1
ATOM 1299 C CA . ARG A 1 176 ? -13.099 15.071 23.550 1.00 72.56 176 ARG A CA 1
ATOM 1300 C C . ARG A 1 176 ? -14.514 14.521 23.675 1.00 72.56 176 ARG A C 1
ATOM 1302 O O . ARG A 1 176 ? -15.247 14.924 24.576 1.00 72.56 176 ARG A O 1
ATOM 1309 N N . ARG A 1 177 ? -14.903 13.603 22.790 1.00 75.25 177 ARG A N 1
ATOM 1310 C CA . ARG A 1 177 ? -16.228 12.985 22.825 1.00 75.25 177 ARG A CA 1
ATOM 1311 C C . ARG A 1 177 ? -16.387 12.060 24.030 1.00 75.25 177 ARG A C 1
ATOM 1313 O O . ARG A 1 177 ? -17.398 12.156 24.714 1.00 75.25 177 ARG A O 1
ATOM 1320 N N . ALA A 1 178 ? -15.390 11.229 24.325 1.00 69.50 178 ALA A N 1
ATOM 1321 C CA . ALA A 1 178 ? -15.386 10.374 25.511 1.00 69.50 178 ALA A CA 1
ATOM 1322 C C . ALA A 1 178 ? -15.454 11.197 26.808 1.00 69.50 178 ALA A C 1
ATOM 1324 O O . ALA A 1 178 ? -16.257 10.883 27.685 1.00 69.50 178 ALA A O 1
ATOM 1325 N N . LYS A 1 179 ? -14.695 12.299 26.885 1.00 74.88 179 LYS A N 1
ATOM 1326 C CA . LYS A 1 179 ? -14.725 13.211 28.033 1.00 74.88 179 LYS A CA 1
ATOM 1327 C C . LYS A 1 179 ? -16.105 13.845 28.227 1.00 74.88 179 LYS A C 1
ATOM 1329 O O . LYS A 1 179 ? -16.645 13.769 29.320 1.00 74.88 179 LYS A O 1
ATOM 1334 N N . LYS A 1 180 ? -16.735 14.341 27.153 1.00 76.44 180 LYS A N 1
ATOM 1335 C CA . LYS A 1 180 ? -18.119 14.852 27.214 1.00 76.44 180 LYS A CA 1
ATOM 1336 C C . LYS A 1 180 ? -19.121 13.816 27.731 1.00 76.44 180 LYS A C 1
ATOM 1338 O O . LYS A 1 180 ? -20.025 14.178 28.472 1.00 76.44 180 LYS A O 1
ATOM 1343 N N . TYR A 1 181 ? -18.982 12.547 27.341 1.00 71.75 181 TYR A N 1
ATOM 1344 C CA . TYR A 1 181 ? -19.853 11.485 27.853 1.00 71.75 181 TYR A CA 1
ATOM 1345 C C . TYR A 1 181 ? -19.623 11.208 29.342 1.00 71.75 181 TYR A C 1
ATOM 1347 O O . TYR A 1 181 ? -20.592 11.002 30.066 1.00 71.75 181 TYR A O 1
ATOM 1355 N N . GLN A 1 182 ? -18.370 11.219 29.806 1.00 74.50 182 GLN A N 1
ATOM 1356 C CA . GLN A 1 182 ? -18.064 11.055 31.230 1.00 74.50 182 GLN A CA 1
ATOM 1357 C C . GLN A 1 182 ? -18.550 12.237 32.070 1.00 74.50 182 GLN A C 1
ATOM 1359 O O . GLN A 1 182 ? -19.124 12.015 33.131 1.00 74.50 182 GLN A O 1
ATOM 1364 N N . ASP A 1 183 ? -18.373 13.467 31.585 1.00 80.56 183 ASP A N 1
ATOM 1365 C CA . ASP A 1 183 ? -18.845 14.671 32.273 1.00 80.56 183 ASP A CA 1
ATOM 1366 C C . ASP A 1 183 ? -20.381 14.659 32.394 1.00 80.56 183 ASP A C 1
ATOM 1368 O O . ASP A 1 183 ? -20.912 14.867 33.479 1.00 80.56 183 ASP A O 1
ATOM 1372 N N . ALA A 1 184 ? -21.096 14.286 31.324 1.00 75.06 184 ALA A N 1
ATOM 1373 C CA . ALA A 1 184 ? -22.556 14.155 31.347 1.00 75.06 184 ALA A CA 1
ATOM 1374 C C . ALA A 1 184 ? -23.056 13.065 32.316 1.00 75.06 184 ALA A C 1
ATOM 1376 O O . ALA A 1 184 ? -24.073 13.246 32.980 1.00 75.06 184 ALA A O 1
ATOM 1377 N N . LEU A 1 185 ? -22.344 11.937 32.414 1.00 74.94 185 LEU A N 1
ATOM 1378 C CA . LEU A 1 185 ? -22.638 10.887 33.396 1.00 74.94 185 LEU A CA 1
ATOM 1379 C C . LEU A 1 185 ? -22.396 11.370 34.829 1.00 74.94 185 LEU A C 1
ATOM 1381 O O . LEU A 1 185 ? -23.198 11.066 35.708 1.00 74.94 185 LEU A O 1
ATOM 1385 N N . ARG A 1 186 ? -21.321 12.137 35.054 1.00 72.94 186 ARG A N 1
ATOM 1386 C CA . ARG A 1 186 ? -20.988 12.694 36.367 1.00 72.94 186 ARG A CA 1
ATOM 1387 C C . ARG A 1 186 ? -22.043 13.695 36.837 1.00 72.94 186 ARG A C 1
ATOM 1389 O O . ARG A 1 186 ? -22.492 13.599 37.977 1.00 72.94 186 ARG A O 1
ATOM 1396 N N . ASP A 1 187 ? -22.480 14.597 35.963 1.00 74.50 187 ASP A N 1
ATOM 1397 C CA . ASP A 1 187 ? -23.525 15.574 36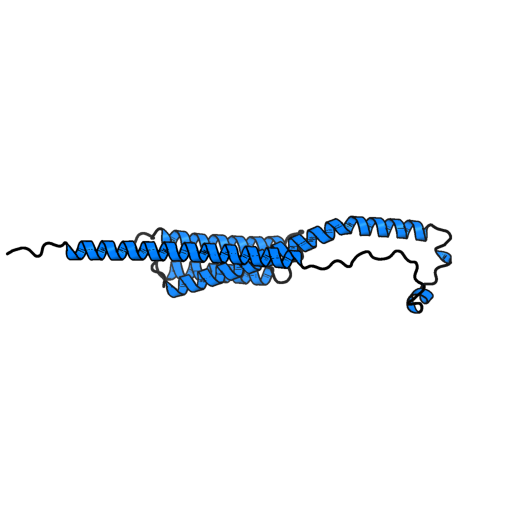.291 1.00 74.50 187 ASP A CA 1
ATOM 1398 C C . ASP A 1 187 ? -24.873 14.886 36.568 1.00 74.50 187 ASP A C 1
ATOM 1400 O O . ASP A 1 187 ? -25.549 15.223 37.541 1.00 74.50 187 ASP A O 1
ATOM 1404 N N . ALA A 1 188 ? -25.220 13.845 35.801 1.00 70.44 188 ALA A N 1
ATOM 1405 C CA . ALA A 1 188 ? -26.422 13.047 36.044 1.00 70.44 188 ALA A CA 1
ATOM 1406 C C . ALA A 1 188 ? -26.383 12.289 37.387 1.00 70.44 188 ALA A C 1
ATOM 1408 O O . ALA A 1 188 ? -27.413 12.166 38.046 1.00 70.44 188 ALA A O 1
ATOM 1409 N N . THR A 1 189 ? -25.211 11.808 37.827 1.00 64.62 189 THR A N 1
ATOM 1410 C CA . THR A 1 189 ? -25.062 11.170 39.151 1.00 64.62 189 THR A CA 1
ATOM 1411 C C . THR A 1 189 ? -25.142 12.148 40.323 1.00 64.62 189 THR A C 1
ATOM 1413 O O . THR A 1 189 ? -25.539 11.741 41.408 1.00 64.62 189 THR A O 1
ATOM 1416 N N . VAL A 1 190 ? -24.799 13.426 40.134 1.00 60.62 190 VAL A N 1
ATOM 1417 C CA . VAL A 1 190 ? -24.900 14.453 41.192 1.00 60.62 190 VAL A CA 1
ATOM 1418 C C . VAL A 1 190 ? -26.343 14.953 41.356 1.00 60.62 190 VAL A C 1
ATOM 1420 O O . VAL A 1 190 ? -26.712 15.432 42.423 1.00 60.62 190 VAL A O 1
ATOM 1423 N N . GLN A 1 191 ? -27.180 14.802 40.326 1.00 56.06 191 GLN A N 1
ATOM 1424 C CA . GLN A 1 191 ? -28.592 15.193 40.342 1.00 56.06 191 GLN A CA 1
ATOM 1425 C C . GLN A 1 191 ? -29.563 14.098 40.801 1.00 56.06 191 GLN A C 1
ATOM 1427 O O . GLN A 1 191 ? -30.770 14.336 40.753 1.00 56.06 191 GLN A O 1
ATOM 1432 N N . SER A 1 192 ? -29.104 12.928 41.271 1.00 52.19 192 SER A N 1
ATOM 1433 C CA . SER A 1 192 ? -30.039 12.026 41.953 1.00 52.19 192 SER A CA 1
ATOM 1434 C C . SER A 1 192 ? -30.532 12.735 43.220 1.00 52.19 192 SER A C 1
ATOM 1436 O O . SER A 1 192 ? -29.685 13.059 44.059 1.00 52.19 192 SER A O 1
ATOM 1438 N N . PRO A 1 193 ? -31.840 13.013 43.374 1.00 54.03 193 PRO A N 1
ATOM 1439 C CA . PRO A 1 193 ? -32.352 13.566 44.613 1.00 54.03 193 PRO A CA 1
ATOM 1440 C C . PRO A 1 193 ? -31.994 12.570 45.712 1.00 54.03 193 PRO A C 1
ATOM 1442 O O . PRO A 1 193 ? -32.483 11.444 45.726 1.00 54.03 193 PRO A O 1
ATOM 1445 N N . VAL A 1 194 ? -31.076 12.964 46.595 1.00 58.31 194 VAL A N 1
ATOM 1446 C CA . VAL A 1 194 ? -31.060 12.405 47.939 1.00 58.31 194 VAL A CA 1
ATOM 1447 C C . VAL A 1 194 ? -32.425 12.780 48.474 1.00 58.31 194 VAL A C 1
ATOM 1449 O O . VAL A 1 194 ? -32.706 13.963 48.668 1.00 58.31 194 VAL A O 1
ATOM 1452 N N . ASP A 1 195 ? -33.298 11.779 48.535 1.00 49.59 195 ASP A N 1
ATOM 1453 C CA . ASP A 1 195 ? -34.624 11.893 49.100 1.00 49.59 195 ASP A CA 1
ATOM 1454 C C . ASP A 1 195 ? -34.501 12.651 50.418 1.00 49.59 195 ASP A C 1
ATOM 1456 O O . ASP A 1 195 ? -33.855 12.209 51.370 1.00 49.59 195 ASP A O 1
ATOM 1460 N N . ASN A 1 196 ? -35.074 13.852 50.408 1.00 53.09 196 ASN A N 1
ATOM 1461 C CA . ASN A 1 196 ? -35.389 14.611 51.596 1.00 53.09 196 ASN A CA 1
ATOM 1462 C C . ASN A 1 196 ? -36.428 13.775 52.358 1.00 53.09 196 ASN A C 1
ATOM 1464 O O . ASN A 1 196 ? -37.623 13.875 52.073 1.00 53.09 196 ASN A O 1
ATOM 1468 N N . ALA A 1 197 ? -35.958 12.906 53.249 1.00 48.69 197 ALA A N 1
ATOM 1469 C CA . ALA A 1 197 ? -36.760 12.180 54.225 1.00 48.69 197 ALA A CA 1
ATOM 1470 C C . ALA A 1 197 ? -36.355 12.623 55.631 1.00 48.69 197 ALA A C 1
ATOM 1472 O O . ALA A 1 197 ? -35.131 12.708 55.890 1.00 48.69 197 ALA A O 1
#

Secondary structure (DSSP, 8-state):
-PPPPHHHHHHHHHHHHHHHHHHHHHHHHTSTTTTTS--TTHHHHHHHHHHHHHHHHHHHHHTTT---HHHHHHHHHHHHHHHHHHHHHHHHHHHHHHHHHHHHHHHHHHHHHHHHHHTSTTGGG--HHHHHH-SS---SPPP-------HHHHHHHHHHHHHHHHHHHHHHHHHHHHHHHHHHHHHHHHTS-----

pLDDT: mean 70.55, std 12.7, range [39.94, 90.5]

Foldseek 3Di:
DDDQDPVLVVLLVLLVVQLVVLVVQCVCCVDPCVVLQPQPCLNVLSVVSNVLSVVLNVQCVVCVNPHDPVVSVVSVVSNLVSVLSNVLSNLVSVVVSVVCVVCVVVVVVLVVVVVVCCVDPCNVVDDVVCVVPDPDPDPDDDDPDDDDDDPSVVVSVVVSVVSVVVVVVVVVVVVVVVVVVVVVVVVVVVPPPPPPD

Organism: Saprolegnia diclina (strain VS20) (NCBI:txid1156394)

Sequence (197 aa):
MPKPTRTTVAVAIAFVVVAAYGACVVALDASMYGALIVMPHAIGAAITAIVIAALGLMHLVWTRLVPSPTFCLVLLILEVVCASVLLGLAVNGVAKTTSAIETAPALTTYQHRMETFFASDKAPQFNYTDSLWSSNAFHGPSNPMYRNYDDAAVAIASGVALFCLLLLAARVWVVRRAKKYQDALRDATVQSPVDNA

Radius of gyration: 29.42 Å; chains: 1; bounding box: 78×31×99 Å